Protein AF-Q52QT9-F1 (afdb_monomer)

Radius of gyration: 16.76 Å; Cα contacts (8 Å, |Δi|>4): 353; chains: 1; bounding box: 35×42×40 Å

Structure (mmCIF, N/CA/C/O backbone):
data_AF-Q52QT9-F1
#
_entry.id   AF-Q52QT9-F1
#
loop_
_atom_site.group_PDB
_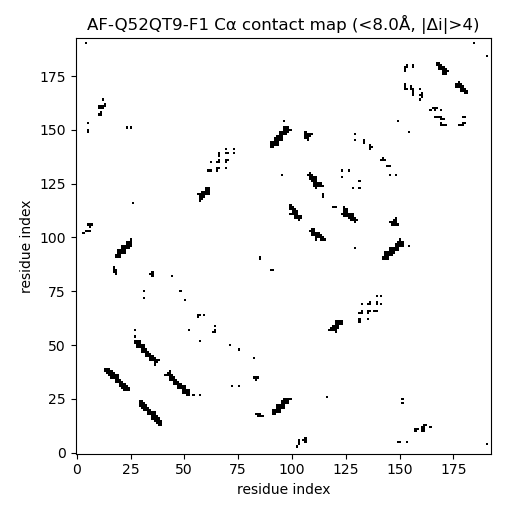atom_site.id
_atom_site.type_symbol
_atom_site.label_atom_id
_atom_site.label_alt_id
_atom_site.label_comp_id
_atom_site.label_asym_id
_atom_site.label_entity_id
_atom_site.label_seq_id
_atom_site.pdbx_PDB_ins_code
_atom_site.Cartn_x
_atom_site.Cartn_y
_atom_site.Cartn_z
_atom_site.occupancy
_atom_site.B_iso_or_equiv
_atom_site.auth_seq_id
_atom_site.auth_comp_id
_atom_site.auth_asym_id
_atom_site.auth_atom_id
_atom_site.pdbx_PDB_model_num
ATOM 1 N N . LEU A 1 1 ? -7.080 -23.509 4.509 1.00 76.00 1 LEU A N 1
ATOM 2 C CA . LEU A 1 1 ? -6.509 -22.182 4.172 1.00 76.00 1 LEU A CA 1
ATOM 3 C C . LEU A 1 1 ? -7.572 -21.364 3.442 1.00 76.00 1 LEU A C 1
ATOM 5 O O . LEU A 1 1 ? -8.345 -21.966 2.710 1.00 76.00 1 LEU A O 1
ATOM 9 N N . LYS A 1 2 ? -7.659 -20.039 3.648 1.00 79.31 2 LYS A N 1
ATOM 10 C CA . LYS A 1 2 ? -8.669 -19.196 2.964 1.00 79.31 2 LYS A CA 1
ATOM 11 C C . LYS A 1 2 ? -8.369 -18.987 1.468 1.00 79.31 2 LYS A C 1
ATOM 13 O O . LYS A 1 2 ? -9.306 -18.783 0.698 1.00 79.31 2 LYS A O 1
ATOM 18 N N . MET A 1 3 ? -7.090 -19.074 1.073 1.00 88.06 3 MET A N 1
ATOM 19 C CA . MET A 1 3 ? -6.595 -18.946 -0.311 1.00 88.06 3 MET A CA 1
ATOM 20 C C . MET A 1 3 ? -7.207 -17.738 -1.034 1.00 88.06 3 MET A C 1
ATOM 22 O O . MET A 1 3 ? -7.931 -17.904 -2.010 1.00 88.06 3 MET A O 1
ATOM 26 N N . LEU A 1 4 ? -7.063 -16.543 -0.458 1.00 86.31 4 LEU A N 1
ATOM 27 C CA . LEU A 1 4 ? -7.738 -15.337 -0.949 1.00 86.31 4 LEU A CA 1
ATOM 28 C C . LEU A 1 4 ? -7.207 -14.951 -2.338 1.00 86.31 4 LEU A C 1
ATOM 30 O O . LEU A 1 4 ? -6.005 -15.027 -2.568 1.00 86.31 4 LEU A O 1
ATOM 34 N N . VAL A 1 5 ? -8.108 -14.560 -3.242 1.00 89.06 5 VAL A N 1
ATOM 35 C CA . VAL A 1 5 ? -7.747 -14.041 -4.570 1.00 89.06 5 VAL A CA 1
ATOM 36 C C . VAL A 1 5 ? -7.297 -12.589 -4.403 1.00 89.06 5 VAL A C 1
ATOM 38 O O . VAL A 1 5 ? -7.989 -11.820 -3.739 1.00 89.06 5 VAL A O 1
ATOM 41 N N . SER A 1 6 ? -6.138 -12.238 -4.964 1.00 87.94 6 SER A N 1
ATOM 42 C CA . SER A 1 6 ? -5.517 -10.910 -4.825 1.00 87.94 6 SER A CA 1
ATOM 43 C C . SER A 1 6 ? -5.971 -9.893 -5.871 1.00 87.94 6 SER A C 1
ATOM 45 O O . SER A 1 6 ? -5.653 -8.721 -5.725 1.00 87.94 6 SER A O 1
ATOM 47 N N . TYR A 1 7 ? -6.653 -10.327 -6.938 1.00 90.44 7 TYR A N 1
ATOM 48 C CA . TYR A 1 7 ? -6.983 -9.502 -8.113 1.00 90.44 7 TYR A CA 1
ATOM 49 C C . TYR A 1 7 ? -5.757 -8.908 -8.834 1.00 90.44 7 TYR A C 1
ATOM 51 O O . TYR A 1 7 ? -5.906 -8.020 -9.667 1.00 90.44 7 TYR A O 1
ATOM 59 N N . VAL A 1 8 ? -4.552 -9.411 -8.540 1.00 89.81 8 VAL A N 1
ATOM 60 C CA . VAL A 1 8 ? -3.326 -9.109 -9.287 1.00 89.81 8 VAL A CA 1
ATOM 61 C C . VAL A 1 8 ? -3.150 -10.196 -10.341 1.00 89.81 8 VAL A C 1
ATOM 63 O O . VAL A 1 8 ? -2.677 -11.290 -10.034 1.00 89.81 8 VAL A O 1
ATOM 66 N N . ASP A 1 9 ? -3.567 -9.904 -11.567 1.00 89.06 9 ASP A N 1
ATOM 67 C CA . ASP A 1 9 ? -3.437 -10.782 -12.735 1.00 89.06 9 ASP A CA 1
ATOM 68 C C . ASP A 1 9 ? -2.346 -10.319 -13.715 1.00 89.06 9 ASP A C 1
ATOM 70 O O . ASP A 1 9 ? -1.863 -11.108 -14.526 1.00 89.06 9 ASP A O 1
ATOM 74 N N . ASN A 1 10 ? -1.913 -9.063 -13.593 1.00 89.00 10 ASN A N 1
ATOM 75 C CA . ASN A 1 10 ? -0.807 -8.472 -14.330 1.00 89.00 10 ASN A CA 1
ATOM 76 C C . ASN A 1 10 ? 0.313 -8.111 -13.353 1.00 89.00 10 ASN A C 1
ATOM 78 O O . ASN A 1 10 ? 0.146 -7.267 -12.472 1.00 89.00 10 ASN A O 1
ATOM 82 N N . LEU A 1 11 ? 1.448 -8.785 -13.503 1.00 89.56 11 LEU A N 1
ATOM 83 C CA . LEU A 1 11 ? 2.636 -8.579 -12.683 1.00 89.56 11 LEU A CA 1
ATOM 84 C C . LEU A 1 11 ? 3.647 -7.684 -13.411 1.00 89.56 11 LEU A C 1
ATOM 86 O O . LEU A 1 11 ? 3.585 -7.580 -14.639 1.00 89.56 11 LEU A O 1
ATOM 90 N N . PRO A 1 12 ? 4.566 -7.037 -12.672 1.00 90.50 12 PRO A N 1
ATOM 91 C CA . PRO A 1 12 ? 5.549 -6.148 -13.275 1.00 90.50 12 PRO A CA 1
ATOM 92 C C . PRO A 1 12 ? 6.442 -6.871 -14.289 1.00 90.50 12 PRO A C 1
ATOM 94 O O . PRO A 1 12 ? 6.746 -8.052 -14.146 1.00 90.50 12 PRO A O 1
ATOM 97 N N . THR A 1 13 ? 6.881 -6.130 -15.299 1.00 89.75 13 THR A N 1
ATOM 98 C CA . THR A 1 13 ? 7.679 -6.606 -16.439 1.00 89.75 13 THR A CA 1
ATOM 99 C C . THR A 1 13 ? 9.136 -6.143 -16.394 1.00 89.75 13 THR A C 1
ATOM 101 O O . THR A 1 13 ? 9.982 -6.670 -17.126 1.00 89.75 13 THR A O 1
ATOM 104 N N . GLY A 1 14 ? 9.432 -5.124 -15.582 1.00 88.06 14 GLY A N 1
ATOM 105 C CA . GLY A 1 14 ? 10.723 -4.442 -15.526 1.00 88.06 14 GLY A CA 1
ATOM 106 C C . GLY A 1 14 ? 10.858 -3.283 -16.522 1.00 88.06 14 GLY A C 1
ATOM 107 O O . GLY A 1 14 ? 11.841 -2.547 -16.464 1.00 88.06 14 GLY A O 1
ATOM 108 N N . ASP A 1 15 ? 9.902 -3.107 -17.440 1.00 91.00 15 ASP A N 1
ATOM 109 C CA . ASP A 1 15 ? 9.896 -2.026 -18.439 1.00 91.00 15 ASP A CA 1
ATOM 110 C C . ASP A 1 15 ? 9.142 -0.773 -17.954 1.00 91.00 15 ASP A C 1
ATOM 112 O O . ASP A 1 15 ? 8.946 0.177 -18.712 1.00 91.00 15 ASP A O 1
ATOM 116 N N . GLU A 1 16 ? 8.692 -0.751 -16.700 1.00 91.62 16 GLU A N 1
ATOM 117 C CA . GLU A 1 16 ? 7.906 0.346 -16.149 1.00 91.62 16 GLU A CA 1
ATOM 118 C C . GLU A 1 16 ? 8.723 1.641 -16.003 1.00 91.62 16 GLU A C 1
ATOM 120 O O . GLU A 1 16 ? 9.908 1.651 -15.660 1.00 91.62 16 GLU A O 1
ATOM 125 N N . HIS A 1 17 ? 8.046 2.770 -16.216 1.00 93.06 17 HIS A N 1
ATOM 126 C CA . HIS A 1 17 ? 8.605 4.111 -16.086 1.00 93.06 17 HIS A CA 1
ATOM 127 C C . HIS A 1 17 ? 7.682 5.002 -15.261 1.00 93.06 17 HIS A C 1
ATOM 129 O O . HIS A 1 17 ? 6.461 4.910 -15.380 1.00 93.06 17 HIS A O 1
ATOM 135 N N . GLY A 1 18 ? 8.271 5.931 -14.509 1.00 94.19 18 GLY A N 1
ATOM 136 C CA . GLY A 1 18 ? 7.533 6.987 -13.815 1.00 94.19 18 GLY A CA 1
ATOM 137 C C . GLY A 1 18 ? 7.701 6.963 -12.302 1.00 94.19 18 GLY A C 1
ATOM 138 O O . GLY A 1 18 ? 8.425 6.131 -11.755 1.00 94.19 18 GLY A O 1
ATOM 139 N N . LEU A 1 19 ? 7.056 7.929 -11.655 1.00 96.19 19 LEU A N 1
ATOM 140 C CA . LEU A 1 19 ? 7.051 8.095 -10.210 1.00 96.19 19 LEU A CA 1
ATOM 141 C C . LEU A 1 19 ? 5.852 7.362 -9.604 1.00 96.19 19 LEU A C 1
ATOM 143 O O . LEU A 1 19 ? 4.710 7.674 -9.935 1.00 96.19 19 LEU A O 1
ATOM 147 N N . PHE A 1 20 ? 6.120 6.436 -8.688 1.00 97.06 20 PHE A N 1
ATOM 148 C CA . PHE A 1 20 ? 5.097 5.692 -7.959 1.00 97.06 20 PHE A CA 1
ATOM 149 C C . PHE A 1 20 ? 5.340 5.771 -6.459 1.00 97.06 20 PHE A C 1
ATOM 151 O O . PHE A 1 20 ? 6.485 5.803 -6.003 1.00 97.06 20 PHE A O 1
ATOM 158 N N . TYR A 1 21 ? 4.252 5.759 -5.699 1.00 98.12 21 TYR A N 1
ATOM 159 C CA . TYR A 1 21 ? 4.268 5.731 -4.247 1.00 98.12 21 TYR A CA 1
ATOM 160 C C . TYR A 1 21 ? 3.821 4.369 -3.723 1.00 98.12 21 TYR A C 1
ATOM 162 O O . TYR A 1 21 ? 3.023 3.665 -4.345 1.00 98.12 21 TYR A O 1
ATOM 170 N N . ALA A 1 22 ? 4.303 4.015 -2.538 1.00 97.94 22 ALA A N 1
ATOM 171 C CA . ALA A 1 22 ? 3.796 2.891 -1.774 1.00 97.94 22 ALA A CA 1
ATOM 172 C C . ALA A 1 22 ? 3.612 3.272 -0.303 1.00 97.94 22 ALA A C 1
ATOM 174 O O . ALA A 1 22 ? 4.417 4.000 0.275 1.00 97.94 22 ALA A O 1
ATOM 175 N N . LEU A 1 23 ? 2.552 2.743 0.297 1.00 98.31 23 LEU A N 1
ATOM 176 C CA . LEU A 1 23 ? 2.265 2.825 1.723 1.00 98.31 23 LEU A CA 1
ATOM 177 C C . LEU A 1 23 ? 2.200 1.400 2.260 1.00 98.31 23 LEU A C 1
ATOM 179 O O . LEU A 1 23 ? 1.398 0.609 1.776 1.00 98.31 23 LEU A O 1
ATOM 183 N N . ASP A 1 24 ? 3.012 1.070 3.256 1.00 96.75 24 ASP A N 1
ATOM 184 C CA . ASP A 1 24 ? 2.991 -0.232 3.921 1.00 96.75 24 ASP A CA 1
ATOM 185 C C . ASP A 1 24 ? 2.599 -0.090 5.385 1.00 96.75 24 ASP A C 1
ATOM 187 O O . ASP A 1 24 ? 3.392 0.345 6.221 1.00 96.75 24 ASP A O 1
ATOM 191 N N . LEU A 1 25 ? 1.364 -0.486 5.685 1.00 95.88 25 LEU A N 1
ATOM 192 C CA . LEU A 1 25 ? 0.818 -0.531 7.030 1.00 95.88 25 LEU A CA 1
ATOM 193 C C . LEU A 1 25 ? 0.750 -1.987 7.504 1.00 95.88 25 LEU A C 1
ATOM 195 O O . LEU A 1 25 ? -0.130 -2.759 7.102 1.00 95.88 25 LEU A O 1
ATOM 199 N N . GLY A 1 26 ? 1.671 -2.361 8.398 1.00 87.06 26 GLY A N 1
ATOM 200 C CA . GLY A 1 26 ? 1.801 -3.755 8.824 1.00 87.06 26 GLY A CA 1
ATOM 201 C C . GLY A 1 26 ? 2.046 -4.029 10.300 1.00 87.06 26 GLY A C 1
ATOM 202 O O . GLY A 1 26 ? 1.993 -5.204 10.680 1.00 87.06 26 GLY A O 1
ATOM 203 N N . GLY A 1 27 ? 2.258 -3.009 11.134 1.00 89.12 27 GLY A N 1
ATOM 204 C CA . GLY A 1 27 ? 2.545 -3.172 12.559 1.00 89.12 27 GLY A CA 1
ATOM 205 C C . GLY A 1 27 ? 2.524 -1.847 13.316 1.00 89.12 27 GLY A C 1
ATOM 206 O O . GLY A 1 27 ? 1.731 -0.972 13.002 1.00 89.12 27 GLY A O 1
ATOM 207 N N . THR A 1 28 ? 3.388 -1.703 14.320 1.00 92.00 28 THR A N 1
ATOM 208 C CA . THR A 1 28 ? 3.520 -0.477 15.133 1.00 92.00 28 THR A CA 1
ATOM 209 C C . THR A 1 28 ? 4.153 0.693 14.383 1.00 92.00 28 THR A C 1
ATOM 211 O O . THR A 1 28 ? 4.093 1.817 14.863 1.00 92.00 28 THR A O 1
ATOM 214 N N . ASN A 1 29 ? 4.751 0.430 13.223 1.00 95.38 29 ASN A N 1
ATOM 215 C CA . ASN A 1 29 ? 5.219 1.436 12.282 1.00 95.38 29 ASN A CA 1
ATOM 216 C C . ASN A 1 29 ? 4.523 1.196 10.938 1.00 95.38 29 ASN A C 1
ATOM 218 O O . ASN A 1 29 ? 4.147 0.057 10.619 1.00 95.38 29 ASN A O 1
ATOM 222 N N . PHE A 1 30 ? 4.399 2.252 10.146 1.00 97.25 30 PHE A N 1
ATOM 223 C CA . PHE A 1 30 ? 4.145 2.137 8.714 1.00 97.25 30 PHE A CA 1
ATOM 224 C C . PHE A 1 30 ? 5.314 2.726 7.936 1.00 97.25 30 PHE A C 1
ATOM 226 O O . PHE A 1 30 ? 6.144 3.452 8.484 1.00 97.25 30 PHE A O 1
ATOM 233 N N . ARG A 1 31 ? 5.395 2.384 6.656 1.00 97.88 31 ARG A N 1
ATOM 234 C CA . ARG A 1 31 ? 6.400 2.930 5.749 1.00 97.88 31 ARG A CA 1
ATOM 235 C C . ARG A 1 31 ? 5.721 3.675 4.620 1.00 97.88 31 ARG A C 1
ATOM 237 O O . ARG A 1 31 ? 4.762 3.165 4.045 1.00 97.88 31 ARG A O 1
ATOM 244 N N . VAL A 1 32 ? 6.255 4.838 4.287 1.00 98.06 32 VAL A N 1
ATOM 245 C CA . VAL A 1 32 ? 5.939 5.560 3.053 1.00 98.06 32 VAL A CA 1
ATOM 246 C C . VAL A 1 32 ? 7.155 5.486 2.153 1.00 98.06 32 VAL A C 1
ATOM 248 O O . VAL A 1 32 ? 8.286 5.633 2.611 1.00 98.06 32 VAL A O 1
ATOM 251 N N . LEU A 1 33 ? 6.936 5.164 0.885 1.00 97.19 33 LEU A N 1
ATOM 252 C CA . LEU A 1 33 ? 7.998 4.951 -0.085 1.00 97.19 33 LEU A CA 1
ATOM 253 C C . LEU A 1 33 ? 7.636 5.645 -1.390 1.00 97.19 33 LEU A C 1
ATOM 255 O O . LEU A 1 33 ? 6.471 5.675 -1.782 1.00 97.19 33 LEU A O 1
ATOM 259 N N . ARG A 1 34 ? 8.652 6.136 -2.094 1.00 97.31 34 ARG A N 1
ATOM 260 C CA . ARG A 1 34 ? 8.548 6.557 -3.491 1.00 97.31 34 ARG A CA 1
ATOM 261 C C . ARG A 1 34 ? 9.626 5.885 -4.315 1.00 97.31 34 ARG A C 1
ATOM 263 O O . ARG A 1 34 ? 10.750 5.684 -3.846 1.00 97.31 34 ARG A O 1
ATOM 270 N N . VAL A 1 35 ? 9.283 5.562 -5.550 1.00 95.62 35 VAL A N 1
ATOM 271 C CA . VAL A 1 35 ? 10.195 4.967 -6.514 1.00 95.62 35 VAL A CA 1
ATOM 272 C C . VAL A 1 35 ? 10.075 5.680 -7.852 1.00 95.62 35 VAL A C 1
ATOM 274 O O . VAL A 1 35 ? 8.983 5.848 -8.390 1.00 95.62 35 VAL A O 1
ATOM 277 N N . GLN A 1 36 ? 11.217 6.092 -8.394 1.00 96.06 36 GLN A N 1
ATOM 278 C CA . GLN A 1 36 ? 11.342 6.532 -9.774 1.00 96.06 36 GLN A CA 1
ATOM 279 C C . GLN A 1 36 ? 11.793 5.334 -10.615 1.00 96.06 36 GLN A C 1
ATOM 281 O O . GLN A 1 36 ? 12.954 4.919 -10.553 1.00 96.06 36 GLN A O 1
ATOM 286 N N . LEU A 1 37 ? 10.871 4.774 -11.396 1.00 94.12 37 LEU A N 1
ATOM 287 C CA . LEU A 1 37 ? 11.140 3.682 -12.329 1.00 94.12 37 LEU A CA 1
ATOM 288 C C . LEU A 1 37 ? 11.685 4.233 -13.652 1.00 94.12 37 LEU A C 1
ATOM 290 O O . LEU A 1 37 ? 11.229 5.268 -14.156 1.00 94.12 37 LEU A O 1
ATOM 294 N N . GLY A 1 38 ? 12.681 3.539 -14.203 1.00 91.56 38 GLY A N 1
ATOM 295 C CA . GLY A 1 38 ? 13.436 3.960 -15.383 1.00 91.56 38 GLY A CA 1
ATOM 296 C C . GLY A 1 38 ? 13.507 2.918 -16.504 1.00 91.56 38 GLY A C 1
ATOM 297 O O . GLY A 1 38 ? 14.306 3.112 -17.423 1.00 91.56 38 GLY A O 1
ATOM 298 N N . GLY A 1 39 ? 12.693 1.859 -16.440 1.00 90.25 39 GLY A N 1
ATOM 299 C CA . GLY A 1 39 ? 12.746 0.696 -17.328 1.00 90.25 39 GLY A CA 1
ATOM 300 C C . GLY A 1 39 ? 14.011 -0.154 -17.147 1.00 90.25 39 GLY A C 1
ATOM 301 O O . GLY A 1 39 ? 14.868 0.147 -16.316 1.00 90.25 39 GLY A O 1
ATOM 302 N N . LYS A 1 40 ? 14.180 -1.193 -17.974 1.00 83.19 40 LYS A N 1
ATOM 303 C CA . LYS A 1 40 ? 15.296 -2.163 -17.873 1.00 83.19 40 LYS A CA 1
ATOM 304 C C . LYS A 1 40 ? 16.697 -1.559 -17.975 1.00 83.19 40 LYS A C 1
ATOM 306 O O . LYS A 1 40 ? 17.662 -2.125 -17.467 1.00 83.19 40 LYS A O 1
ATOM 311 N N . GLU A 1 41 ? 16.816 -0.420 -18.646 1.00 76.81 41 GLU A N 1
ATOM 312 C CA . GLU A 1 41 ? 18.092 0.240 -18.936 1.00 76.81 41 GLU A CA 1
ATOM 313 C C . GLU A 1 41 ? 18.609 1.075 -17.750 1.00 76.81 41 GLU A C 1
ATOM 315 O O . GLU A 1 41 ? 19.807 1.355 -17.661 1.00 76.81 41 GLU A O 1
ATOM 320 N N . LYS A 1 42 ? 17.727 1.497 -16.830 1.00 80.38 42 LYS A N 1
ATOM 321 C CA . LYS A 1 42 ? 18.076 2.388 -15.715 1.00 80.38 42 LYS A CA 1
ATOM 322 C C . LYS A 1 42 ? 17.665 1.783 -14.380 1.00 80.38 42 LYS A C 1
ATOM 324 O O . LYS A 1 42 ? 16.566 1.273 -14.212 1.00 80.38 42 LYS A O 1
ATOM 329 N N . ARG A 1 43 ? 18.545 1.897 -13.384 1.00 75.00 43 ARG A N 1
ATOM 330 C CA . ARG A 1 43 ? 18.217 1.483 -12.014 1.00 75.00 43 ARG A CA 1
ATOM 331 C C . ARG A 1 43 ? 17.117 2.374 -11.443 1.00 75.00 43 ARG A C 1
ATOM 333 O O . ARG A 1 43 ? 17.166 3.590 -11.616 1.00 75.00 43 ARG A O 1
ATOM 340 N N . ALA A 1 44 ? 16.174 1.760 -10.735 1.00 88.00 44 ALA A N 1
ATOM 341 C CA . ALA A 1 44 ? 15.166 2.485 -9.979 1.00 88.00 44 ALA A CA 1
ATOM 342 C C . ALA A 1 44 ? 15.820 3.274 -8.834 1.00 88.00 44 ALA A C 1
ATOM 344 O O . ALA A 1 44 ? 16.704 2.758 -8.142 1.00 88.00 44 ALA A O 1
ATOM 345 N N . VAL A 1 45 ? 15.375 4.512 -8.631 1.00 92.38 45 VAL A N 1
ATOM 346 C CA . VAL A 1 45 ? 15.748 5.321 -7.463 1.00 92.38 45 VAL A CA 1
ATOM 347 C C . VAL A 1 45 ? 14.621 5.204 -6.452 1.00 92.38 45 VAL A C 1
ATOM 349 O O . VAL A 1 45 ? 13.471 5.472 -6.786 1.00 92.38 45 VAL A O 1
ATOM 352 N N . GLN A 1 46 ? 14.940 4.788 -5.229 1.00 93.81 46 GLN A N 1
ATOM 353 C CA . GLN A 1 46 ? 13.956 4.589 -4.168 1.00 93.81 46 GLN A CA 1
ATOM 354 C C . GLN A 1 46 ? 14.321 5.392 -2.925 1.00 93.81 46 GLN A C 1
ATOM 356 O O . GLN A 1 46 ? 15.493 5.471 -2.548 1.00 93.81 46 GLN A O 1
ATOM 361 N N . GLN A 1 47 ? 13.307 5.941 -2.270 1.00 96.19 47 GLN A N 1
ATOM 362 C CA . GLN A 1 47 ? 13.415 6.568 -0.957 1.00 96.19 47 GLN A CA 1
ATOM 363 C C . GLN A 1 47 ? 12.232 6.133 -0.103 1.00 96.19 47 GLN A C 1
ATOM 365 O O . GLN A 1 47 ? 11.137 5.909 -0.621 1.00 96.19 47 GLN A O 1
ATOM 370 N N . TYR A 1 48 ? 12.466 5.990 1.197 1.00 96.88 48 TYR A N 1
ATOM 371 C CA . TYR A 1 48 ? 11.421 5.642 2.143 1.00 96.88 48 TYR A CA 1
ATOM 372 C C . TYR A 1 48 ? 11.659 6.281 3.500 1.00 96.88 48 TYR A C 1
ATOM 374 O O . TYR A 1 48 ? 12.801 6.531 3.888 1.00 96.88 48 TYR A O 1
ATOM 382 N N . GLU A 1 49 ? 10.567 6.451 4.231 1.00 97.44 49 GLU A N 1
ATOM 383 C CA . GLU A 1 49 ? 10.566 6.792 5.645 1.00 97.44 49 GLU A CA 1
ATOM 384 C C . GLU A 1 49 ? 9.750 5.757 6.418 1.00 97.44 49 GLU A C 1
ATOM 386 O O . GLU A 1 49 ? 8.747 5.227 5.933 1.00 97.44 49 GLU A O 1
ATOM 391 N N . GLU A 1 50 ? 10.221 5.430 7.618 1.00 97.94 50 GLU A N 1
ATOM 392 C CA . GLU A 1 50 ? 9.499 4.590 8.566 1.00 97.94 50 GLU A CA 1
ATOM 393 C C . GLU A 1 50 ? 8.951 5.481 9.675 1.00 97.94 50 GLU A C 1
ATOM 395 O O . GLU A 1 50 ? 9.706 6.163 10.369 1.00 97.94 50 GLU A O 1
ATOM 400 N N . VAL A 1 51 ? 7.631 5.461 9.834 1.00 98.12 51 VAL A N 1
ATOM 401 C CA . VAL A 1 51 ? 6.915 6.345 10.745 1.00 98.12 51 VAL A CA 1
ATOM 402 C C . VAL A 1 51 ? 6.312 5.513 11.876 1.00 98.12 51 VAL A C 1
ATOM 404 O O . VAL A 1 51 ? 5.489 4.623 11.620 1.00 98.12 51 VAL A O 1
ATOM 407 N N . PRO A 1 52 ? 6.700 5.767 13.139 1.00 97.88 52 PRO A N 1
ATOM 408 C CA . PRO A 1 52 ? 6.102 5.089 14.274 1.00 97.88 52 PRO A CA 1
ATOM 409 C C . PRO A 1 52 ? 4.674 5.572 14.498 1.00 97.88 52 PRO A C 1
ATOM 411 O O . PRO A 1 52 ? 4.412 6.772 14.532 1.00 97.88 52 PRO A O 1
ATOM 414 N N . ILE A 1 53 ? 3.750 4.635 14.705 1.00 98.00 53 ILE A N 1
ATOM 415 C CA . ILE A 1 53 ? 2.350 4.941 14.992 1.00 98.00 53 ILE A CA 1
ATOM 416 C C . ILE A 1 53 ? 2.216 5.224 16.491 1.00 98.00 53 ILE A C 1
ATOM 418 O O . ILE A 1 53 ? 2.495 4.340 17.309 1.00 98.00 53 ILE A O 1
ATOM 422 N N . PRO A 1 54 ? 1.761 6.426 16.890 1.00 97.94 54 PRO A N 1
ATOM 423 C CA . PRO A 1 54 ? 1.424 6.704 18.275 1.00 97.94 54 PRO A CA 1
ATOM 424 C C . PRO A 1 54 ? 0.465 5.638 18.840 1.00 97.94 54 PRO A C 1
ATOM 426 O O . PRO A 1 54 ? -0.586 5.394 18.245 1.00 97.94 54 PRO A O 1
ATOM 429 N N . PRO A 1 55 ? 0.751 5.027 20.008 1.00 96.38 55 PRO A N 1
ATOM 430 C CA . PRO A 1 55 ? -0.037 3.898 20.513 1.00 96.38 55 PRO A CA 1
ATOM 431 C C . PRO A 1 55 ? -1.536 4.179 20.672 1.00 96.38 55 PRO A C 1
ATOM 433 O O . PRO A 1 55 ? -2.352 3.277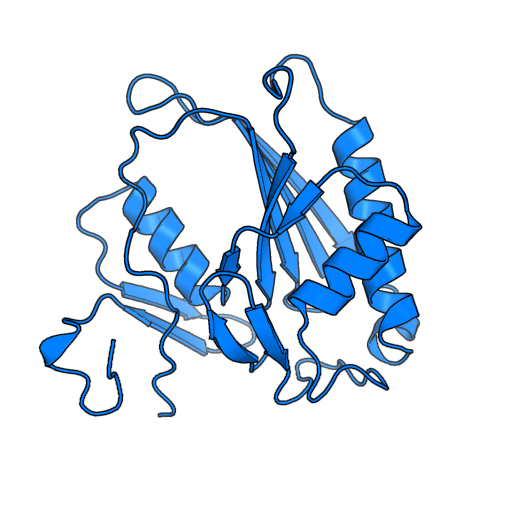 20.513 1.00 96.38 55 PRO A O 1
ATOM 436 N N . HIS A 1 56 ? -1.910 5.431 20.958 1.00 96.94 56 HIS A N 1
ATOM 437 C CA . HIS A 1 56 ? -3.312 5.829 21.080 1.00 96.94 56 HIS A CA 1
ATOM 438 C C . HIS A 1 56 ? -4.074 5.748 19.745 1.00 96.94 56 HIS A C 1
ATOM 440 O O . HIS A 1 56 ? -5.262 5.450 19.759 1.00 96.94 56 HIS A O 1
ATOM 446 N N . LEU A 1 57 ? -3.400 5.917 18.601 1.00 97.44 57 LEU A N 1
ATOM 447 C CA . LEU A 1 57 ? -4.008 5.779 17.272 1.00 97.44 57 LEU A CA 1
ATOM 448 C C . LEU A 1 57 ? -4.249 4.315 16.885 1.00 97.44 57 LEU A C 1
ATOM 450 O O . LEU A 1 57 ? -5.135 4.023 16.089 1.00 97.44 57 LEU A O 1
ATOM 454 N N . MET A 1 58 ? -3.524 3.369 17.490 1.00 95.94 58 MET A N 1
ATOM 455 C CA . MET A 1 58 ? -3.752 1.933 17.273 1.00 95.94 58 MET A CA 1
ATOM 456 C C . MET A 1 58 ? -5.033 1.422 17.954 1.00 95.94 58 MET A C 1
ATOM 458 O O . MET A 1 58 ? -5.489 0.316 17.660 1.00 95.94 58 MET A O 1
ATOM 462 N N . VAL A 1 59 ? -5.609 2.207 18.869 1.00 96.56 59 VAL A N 1
ATOM 463 C CA . VAL A 1 59 ? -6.822 1.877 19.639 1.00 96.56 59 VAL A CA 1
ATOM 464 C C . VAL A 1 59 ? -7.889 2.981 19.571 1.00 96.56 59 VAL A C 1
ATOM 466 O O . VAL A 1 59 ? -8.836 2.973 20.355 1.00 96.56 59 VAL A O 1
ATOM 469 N N . GLY A 1 60 ? -7.712 3.944 18.662 1.00 95.75 60 GLY A N 1
ATOM 470 C CA . GLY A 1 60 ? -8.602 5.085 18.461 1.00 95.75 60 GLY A CA 1
ATOM 471 C C . GLY A 1 60 ? -9.690 4.812 17.422 1.00 95.75 60 GLY A C 1
ATOM 472 O O . GLY A 1 60 ? -10.243 3.712 17.326 1.00 95.75 60 GLY A O 1
ATOM 473 N N . THR A 1 61 ? -10.009 5.832 16.635 1.00 97.38 61 THR A N 1
ATOM 474 C CA . THR A 1 61 ? -10.990 5.772 15.543 1.00 97.38 61 THR A CA 1
ATOM 475 C C . THR A 1 61 ? -10.329 5.599 14.176 1.00 97.38 61 THR A C 1
ATOM 477 O O . THR A 1 61 ? -9.149 5.901 13.997 1.00 97.38 61 THR A O 1
ATOM 480 N N . SER A 1 62 ? -11.103 5.109 13.199 1.00 95.62 62 SER A N 1
ATOM 481 C CA . SER A 1 62 ? -10.650 4.968 11.805 1.00 95.62 62 SER A CA 1
ATOM 482 C C . SER A 1 62 ? -10.106 6.292 11.265 1.00 95.62 62 SER A C 1
ATOM 484 O O . SER A 1 62 ? -8.978 6.358 10.782 1.00 95.62 62 SER A O 1
ATOM 486 N N . THR A 1 63 ? -10.873 7.369 11.452 1.00 97.44 63 THR A N 1
ATOM 487 C CA . THR A 1 63 ? -10.515 8.721 11.016 1.00 97.44 63 THR A CA 1
ATOM 488 C C . THR A 1 63 ? -9.185 9.182 11.601 1.00 97.44 63 THR A C 1
ATOM 490 O O . THR A 1 63 ? -8.334 9.625 10.845 1.00 97.44 63 THR A O 1
ATOM 493 N N . GLU A 1 64 ? -8.959 9.022 12.909 1.00 97.94 64 GLU A N 1
ATOM 494 C CA . GLU A 1 64 ? -7.706 9.452 13.547 1.00 97.94 64 GLU A CA 1
ATOM 495 C C . GLU A 1 64 ? -6.477 8.714 12.993 1.00 97.94 64 GLU A C 1
ATOM 497 O O . GLU A 1 64 ? -5.448 9.345 12.751 1.00 97.94 64 GLU A O 1
ATOM 502 N N . LEU A 1 65 ? -6.565 7.394 12.768 1.00 98.12 65 LEU A N 1
ATOM 503 C CA . LEU A 1 65 ? -5.451 6.641 12.184 1.00 98.12 65 LEU A CA 1
ATOM 504 C C . LEU A 1 65 ? -5.185 7.081 10.739 1.00 98.12 65 LEU A C 1
ATOM 506 O O . LEU A 1 65 ? -4.039 7.359 10.387 1.00 98.12 65 LEU A O 1
ATOM 510 N N . PHE A 1 66 ? -6.216 7.094 9.891 1.00 98.31 66 PHE A N 1
ATOM 511 C CA . PHE A 1 66 ? -6.030 7.377 8.469 1.00 98.31 66 PHE A CA 1
ATOM 512 C C . PHE A 1 66 ? -5.676 8.846 8.212 1.00 98.31 66 PHE A C 1
ATOM 514 O O . PHE A 1 66 ? -4.882 9.104 7.312 1.00 98.31 66 PHE A O 1
ATOM 521 N N . ASP A 1 67 ? -6.166 9.790 9.022 1.00 98.56 67 ASP A N 1
ATOM 522 C CA . ASP A 1 67 ? -5.756 11.199 8.948 1.00 98.56 67 ASP A CA 1
ATOM 523 C C . ASP A 1 67 ? -4.280 11.372 9.308 1.00 98.56 67 ASP A C 1
ATOM 525 O O . ASP A 1 67 ? -3.572 12.110 8.626 1.00 98.56 67 ASP A O 1
ATOM 529 N N . PHE A 1 68 ? -3.79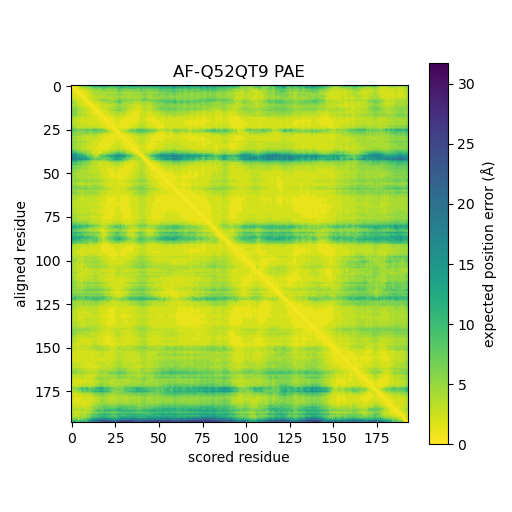3 10.658 10.329 1.00 98.56 68 PHE A N 1
ATOM 530 C CA . PHE A 1 68 ? -2.370 10.649 10.665 1.00 98.56 68 PHE A CA 1
ATOM 531 C C . PHE A 1 68 ? -1.521 10.094 9.515 1.00 98.56 68 PHE A C 1
ATOM 533 O O . PHE A 1 68 ? -0.538 10.715 9.125 1.00 98.56 68 PHE A O 1
ATOM 540 N N . ILE A 1 69 ? -1.925 8.967 8.923 1.00 98.50 69 ILE A N 1
ATOM 541 C CA . ILE A 1 69 ? -1.220 8.379 7.776 1.00 98.50 69 ILE A CA 1
ATOM 542 C C . ILE A 1 69 ? -1.211 9.339 6.579 1.00 98.50 69 ILE A C 1
ATOM 544 O O . ILE A 1 69 ? -0.171 9.514 5.949 1.00 98.50 69 ILE A O 1
ATOM 548 N N . ALA A 1 70 ? -2.349 9.965 6.266 1.00 98.62 70 ALA A N 1
ATOM 549 C CA . ALA A 1 70 ? -2.462 10.898 5.149 1.00 98.62 70 ALA A CA 1
ATOM 550 C C . ALA A 1 70 ? -1.593 12.150 5.349 1.00 98.62 70 ALA A C 1
ATOM 552 O O . ALA A 1 70 ? -0.954 12.590 4.398 1.00 98.62 70 ALA A O 1
ATOM 553 N N . ALA A 1 71 ? -1.518 12.683 6.572 1.00 98.56 71 ALA A N 1
ATOM 554 C CA . ALA A 1 71 ? -0.660 13.824 6.892 1.00 98.56 71 ALA A CA 1
ATOM 555 C C . ALA A 1 71 ? 0.834 13.483 6.748 1.00 98.56 71 ALA A C 1
ATOM 557 O O . ALA A 1 71 ? 1.609 14.261 6.201 1.00 98.56 71 ALA A O 1
ATOM 558 N N . GLU A 1 72 ? 1.258 12.301 7.194 1.00 98.50 72 GLU A N 1
ATOM 559 C CA . GLU A 1 72 ? 2.649 11.858 7.027 1.00 98.50 72 GLU A CA 1
ATOM 560 C C . GLU A 1 72 ? 2.983 11.564 5.554 1.00 98.50 72 GLU A C 1
ATOM 562 O O . GLU A 1 72 ? 4.093 11.832 5.097 1.00 98.50 72 GLU A O 1
ATOM 567 N N . LEU A 1 73 ? 2.011 11.082 4.774 1.00 98.25 73 LEU A N 1
ATOM 568 C CA . LEU A 1 73 ? 2.158 10.902 3.331 1.00 98.25 73 LEU A CA 1
ATOM 569 C C . LEU A 1 73 ? 2.284 12.240 2.589 1.00 98.25 73 LEU A C 1
ATOM 571 O O . LEU A 1 73 ? 3.133 12.358 1.709 1.00 98.25 73 LEU A O 1
ATOM 575 N N . GLU A 1 74 ? 1.485 13.246 2.955 1.00 97.94 74 GLU A N 1
ATOM 576 C CA . GLU A 1 74 ? 1.602 14.614 2.433 1.00 97.94 74 GLU A CA 1
ATOM 577 C C . GLU A 1 74 ? 2.999 15.179 2.712 1.00 97.94 74 GLU A C 1
ATOM 579 O O . GLU A 1 74 ? 3.700 15.570 1.778 1.00 97.94 74 GLU A O 1
ATOM 584 N N . ARG A 1 75 ? 3.457 15.123 3.969 1.00 97.75 75 ARG A N 1
ATOM 585 C CA . ARG A 1 75 ? 4.812 15.556 4.346 1.00 97.75 75 ARG A CA 1
ATOM 586 C C . ARG A 1 75 ? 5.889 14.855 3.536 1.00 97.75 75 ARG A C 1
ATOM 588 O O . ARG A 1 75 ? 6.843 15.488 3.097 1.00 97.75 75 ARG A O 1
ATOM 595 N N . PHE A 1 76 ? 5.743 13.552 3.315 1.00 97.75 76 PHE A N 1
ATOM 596 C CA . PHE A 1 76 ? 6.695 12.797 2.514 1.00 97.75 76 PHE A CA 1
ATOM 597 C C . PHE A 1 76 ? 6.686 13.230 1.040 1.00 97.75 76 PHE A C 1
ATOM 599 O O . PHE A 1 76 ? 7.748 13.287 0.422 1.00 97.75 76 PHE A O 1
ATOM 606 N N . VAL A 1 77 ? 5.528 13.595 0.481 1.00 96.19 77 VAL A N 1
ATOM 607 C CA . VAL A 1 77 ? 5.416 14.161 -0.874 1.00 96.19 77 VAL A CA 1
ATOM 608 C C . VAL A 1 77 ? 6.092 15.532 -0.976 1.00 96.19 77 VAL A C 1
ATOM 610 O O . VAL A 1 77 ? 6.763 15.802 -1.969 1.00 96.19 77 VAL A O 1
ATOM 613 N N . GLU A 1 78 ? 6.004 16.379 0.050 1.00 95.25 78 GLU A N 1
ATOM 614 C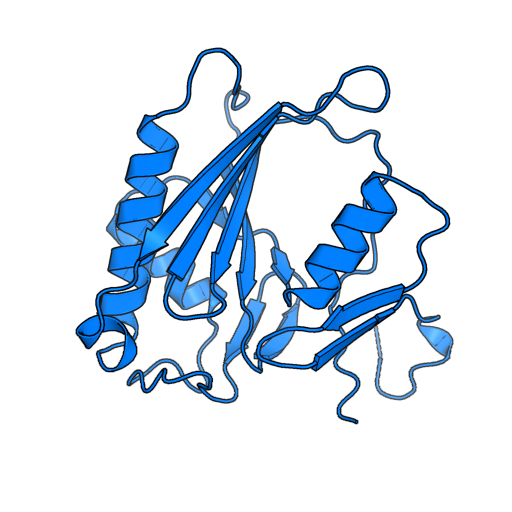 CA . GLU A 1 78 ? 6.680 17.689 0.067 1.00 95.25 78 GLU A CA 1
ATOM 615 C C . GLU A 1 78 ? 8.215 17.587 0.019 1.00 95.25 78 GLU A C 1
ATOM 617 O O . GLU A 1 78 ? 8.890 18.557 -0.327 1.00 95.25 78 GLU A O 1
ATOM 622 N N . THR A 1 79 ? 8.784 16.419 0.337 1.00 95.75 79 THR A N 1
ATOM 623 C CA . THR A 1 79 ? 10.235 16.180 0.267 1.00 95.75 79 THR A CA 1
ATOM 624 C C . THR A 1 79 ? 10.718 15.671 -1.094 1.00 95.75 79 THR A C 1
ATOM 626 O O . THR A 1 79 ? 11.873 15.248 -1.199 1.00 95.75 79 THR A O 1
ATOM 629 N N . GLU A 1 80 ? 9.868 15.647 -2.127 1.00 93.25 80 GLU A N 1
ATOM 630 C CA . GLU A 1 80 ? 10.275 15.304 -3.495 1.00 93.25 80 GLU A CA 1
ATOM 631 C C . GLU A 1 80 ? 11.467 16.165 -3.948 1.00 93.25 80 GLU A C 1
ATOM 633 O O . GLU A 1 80 ? 11.398 17.392 -3.994 1.00 93.25 80 GLU A O 1
ATOM 638 N N . GLY A 1 81 ? 12.584 15.505 -4.264 1.00 89.00 81 GLY A N 1
ATOM 639 C CA . GLY A 1 81 ? 13.774 16.139 -4.834 1.00 89.00 81 GLY A CA 1
ATOM 640 C C . GLY A 1 81 ? 13.874 15.944 -6.347 1.00 89.00 81 GLY A C 1
ATOM 641 O O . GLY A 1 81 ? 13.058 15.244 -6.943 1.00 89.00 81 GLY A O 1
ATOM 642 N N . ASP A 1 82 ? 14.941 16.480 -6.943 1.00 90.38 82 ASP A N 1
ATOM 643 C CA . ASP A 1 82 ? 15.179 16.492 -8.397 1.00 90.38 82 ASP A CA 1
ATOM 644 C C . ASP A 1 82 ? 15.214 15.104 -9.063 1.00 90.38 82 ASP A C 1
ATOM 646 O O . ASP A 1 82 ? 15.123 15.013 -10.279 1.00 90.38 82 ASP A O 1
ATOM 650 N N . ASP A 1 83 ? 15.355 14.012 -8.309 1.00 90.62 83 ASP A N 1
ATOM 651 C CA . ASP A 1 83 ? 15.346 12.649 -8.857 1.00 90.62 83 ASP A CA 1
ATOM 652 C C . ASP A 1 83 ? 13.925 12.116 -9.132 1.00 90.62 83 ASP A C 1
ATOM 654 O O . ASP A 1 83 ? 13.764 11.127 -9.855 1.00 90.62 83 ASP A O 1
ATOM 658 N N . PHE A 1 84 ? 12.886 12.756 -8.584 1.00 92.44 84 PHE A N 1
ATOM 659 C CA . PHE A 1 84 ? 11.500 12.287 -8.632 1.00 92.44 84 PHE A CA 1
ATOM 660 C C . PHE A 1 84 ? 10.645 13.231 -9.468 1.00 92.44 84 PHE A C 1
ATOM 662 O O . PHE A 1 84 ? 10.461 14.397 -9.137 1.00 92.44 84 PHE A O 1
ATOM 669 N N . HIS A 1 85 ? 10.102 12.710 -10.564 1.00 88.00 85 HIS A N 1
ATOM 670 C CA . HIS A 1 85 ? 9.406 13.514 -11.558 1.00 88.00 85 HIS A CA 1
ATOM 671 C C . HIS A 1 85 ? 7.986 13.002 -11.748 1.00 88.00 85 HIS A C 1
ATOM 673 O O . HIS A 1 85 ? 7.768 11.940 -12.341 1.00 88.00 85 HIS A O 1
ATOM 679 N N . LEU A 1 86 ? 7.017 13.792 -11.293 1.00 90.06 86 LEU A N 1
ATOM 680 C CA . LEU A 1 86 ? 5.619 13.601 -11.647 1.00 90.06 86 LEU A CA 1
ATOM 681 C C . LEU A 1 86 ? 5.354 14.250 -13.017 1.00 90.06 86 LEU A C 1
ATOM 683 O O . LEU A 1 86 ? 5.533 15.462 -13.152 1.00 90.06 86 LEU A O 1
ATOM 687 N N . PRO A 1 87 ? 4.942 13.490 -14.049 1.00 85.81 87 PRO A N 1
ATOM 688 C CA . PRO A 1 87 ? 4.591 14.077 -15.337 1.00 85.81 87 PRO A CA 1
ATOM 689 C C . PRO A 1 87 ? 3.421 15.060 -15.209 1.00 85.81 87 PRO A C 1
ATOM 691 O O . PRO A 1 87 ? 2.468 14.798 -14.474 1.00 85.81 87 PRO A O 1
ATOM 694 N N . GLU A 1 88 ? 3.457 16.160 -15.966 1.00 85.62 88 GLU A N 1
ATOM 695 C CA . GLU A 1 88 ? 2.358 17.132 -15.984 1.00 85.62 88 GLU A CA 1
ATOM 696 C C . GLU A 1 88 ? 1.015 16.463 -16.313 1.00 85.62 88 GLU A C 1
ATOM 698 O O . GLU A 1 88 ? 0.912 15.618 -17.207 1.00 85.62 88 GLU A O 1
ATOM 703 N N . GLY A 1 89 ? -0.031 16.853 -15.580 1.00 85.50 89 GLY A N 1
ATOM 704 C CA . GLY A 1 89 ? -1.381 16.319 -15.760 1.00 85.50 89 GLY A CA 1
ATOM 705 C C . GLY A 1 89 ? -1.577 14.885 -15.260 1.00 85.50 89 GLY A C 1
ATOM 706 O O . GLY A 1 89 ? -2.616 14.292 -15.553 1.00 85.50 89 GLY A O 1
ATOM 707 N N . ARG A 1 90 ? -0.613 14.313 -14.524 1.00 89.69 90 ARG A N 1
ATOM 708 C CA . ARG A 1 90 ? -0.784 13.034 -13.827 1.00 89.69 90 ARG A CA 1
ATOM 709 C C . ARG A 1 90 ? -0.935 13.220 -12.326 1.00 89.69 90 ARG A C 1
ATOM 711 O O . ARG A 1 90 ? -0.275 14.056 -11.723 1.00 89.69 90 ARG A O 1
ATOM 718 N N . HIS A 1 91 ? -1.774 12.372 -11.744 1.00 92.19 91 HIS A N 1
ATOM 719 C CA . HIS A 1 91 ? -1.894 12.211 -10.300 1.00 92.19 91 HIS A CA 1
ATOM 720 C C . HIS A 1 91 ? -0.790 11.286 -9.788 1.00 92.19 91 HIS A C 1
ATOM 722 O O . HIS A 1 91 ? -0.337 10.399 -10.516 1.00 92.19 91 HIS A O 1
ATOM 728 N N . ARG A 1 92 ? -0.392 11.448 -8.523 1.00 97.00 92 ARG A N 1
ATOM 729 C CA . ARG A 1 92 ? 0.472 10.465 -7.856 1.00 97.00 92 ARG A CA 1
ATOM 730 C C . ARG A 1 92 ? -0.304 9.166 -7.666 1.00 97.00 92 ARG A C 1
ATOM 732 O O . ARG A 1 92 ? -1.435 9.184 -7.186 1.00 97.00 92 ARG A O 1
ATOM 739 N N . GLU A 1 93 ? 0.298 8.044 -8.033 1.00 97.50 93 GLU A N 1
ATOM 740 C CA . GLU A 1 93 ? -0.315 6.719 -7.906 1.00 97.50 93 GLU A CA 1
ATOM 741 C C . GLU A 1 93 ? 0.284 5.983 -6.702 1.00 97.50 93 GLU A C 1
ATOM 743 O O . GLU A 1 93 ? 1.507 5.905 -6.567 1.00 97.50 93 GLU A O 1
ATOM 748 N N . LEU A 1 94 ? -0.579 5.454 -5.830 1.00 98.19 94 LEU A N 1
ATOM 749 C CA . LEU A 1 94 ? -0.212 4.804 -4.573 1.00 98.19 94 LEU A CA 1
ATOM 750 C C . LEU A 1 94 ? -0.593 3.321 -4.572 1.00 98.19 94 LEU A C 1
ATOM 752 O O . LEU A 1 94 ? -1.770 2.966 -4.680 1.00 98.19 94 LEU A O 1
ATOM 756 N N . GLY A 1 95 ? 0.399 2.461 -4.346 1.00 98.12 95 GLY A N 1
ATOM 757 C CA . GLY A 1 95 ? 0.184 1.083 -3.915 1.00 98.12 95 GLY A CA 1
ATOM 758 C C . GLY A 1 95 ? 0.018 1.010 -2.397 1.00 98.12 95 GLY A C 1
ATOM 759 O O . GLY A 1 95 ? 0.950 1.301 -1.650 1.00 98.12 95 GLY A O 1
ATOM 760 N N . PHE A 1 96 ? -1.152 0.594 -1.923 1.00 98.19 96 PHE A N 1
ATOM 761 C CA . PHE A 1 96 ? -1.438 0.430 -0.504 1.00 98.19 96 PHE A CA 1
ATOM 762 C C . PHE A 1 96 ? -1.241 -1.028 -0.075 1.00 98.19 96 PHE A C 1
ATOM 764 O O . PHE A 1 96 ? -2.085 -1.895 -0.301 1.00 98.19 96 PHE A O 1
ATOM 771 N N . THR A 1 97 ? -0.109 -1.303 0.565 1.00 96.88 97 THR A N 1
ATOM 772 C CA . THR A 1 97 ? 0.150 -2.566 1.254 1.00 96.88 97 THR A CA 1
ATOM 773 C C . THR A 1 97 ? -0.499 -2.534 2.633 1.00 96.88 97 THR A C 1
ATOM 775 O O . THR A 1 97 ? -0.067 -1.813 3.531 1.00 96.88 97 THR A O 1
ATOM 778 N N . PHE A 1 98 ? -1.550 -3.329 2.814 1.00 95.44 98 PHE A N 1
ATOM 779 C CA . PHE A 1 98 ? -2.327 -3.367 4.046 1.00 95.44 98 PHE A CA 1
ATOM 780 C C . PHE A 1 98 ? -2.315 -4.776 4.638 1.00 95.44 98 PHE A C 1
ATOM 782 O O . PHE A 1 98 ? -3.018 -5.692 4.201 1.00 95.44 98 PHE A O 1
ATOM 789 N N . SER A 1 99 ? -1.483 -4.973 5.659 1.00 91.44 99 SER A N 1
ATOM 790 C CA . SER A 1 99 ? -1.131 -6.308 6.155 1.00 91.44 99 SER A CA 1
ATOM 791 C C . SER A 1 99 ? -2.071 -6.801 7.256 1.00 91.44 99 SER A C 1
ATOM 793 O O . SER A 1 99 ? -1.632 -7.292 8.306 1.00 91.44 99 SER A O 1
ATOM 795 N N . PHE A 1 100 ? -3.373 -6.686 6.994 1.00 89.75 100 PHE A N 1
ATOM 796 C CA . PHE A 1 100 ? -4.463 -7.199 7.821 1.00 89.75 100 PHE A CA 1
ATOM 797 C C . PHE A 1 100 ? -5.413 -8.053 6.974 1.00 89.75 100 PHE A C 1
ATOM 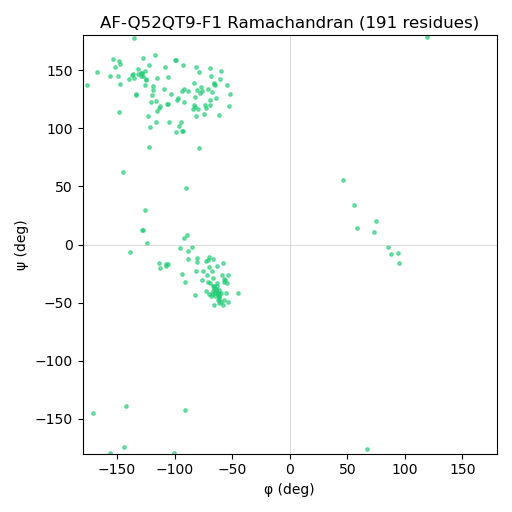799 O O . PHE A 1 100 ? -5.426 -7.948 5.749 1.00 89.75 100 PHE A O 1
ATOM 806 N N . PRO A 1 101 ? -6.224 -8.925 7.595 1.00 88.12 101 PRO A N 1
ATOM 807 C CA . PRO A 1 101 ? -7.210 -9.709 6.863 1.00 88.12 101 PRO A CA 1
ATOM 808 C C . PRO A 1 101 ? -8.242 -8.817 6.152 1.00 88.12 101 PRO A C 1
ATOM 810 O O . PRO A 1 101 ? -9.100 -8.227 6.807 1.00 88.12 101 PRO A O 1
ATOM 813 N N . VAL A 1 102 ? -8.201 -8.783 4.821 1.00 91.50 102 VAL A N 1
ATOM 814 C CA . VAL A 1 102 ? -9.143 -8.052 3.961 1.00 91.50 102 VAL A CA 1
ATOM 815 C C . VAL A 1 102 ? -9.944 -9.027 3.101 1.00 91.50 102 VAL A C 1
ATOM 817 O O . VAL A 1 102 ? -9.433 -10.057 2.658 1.00 91.50 102 VAL A O 1
ATOM 820 N N . HIS A 1 103 ? -11.218 -8.714 2.877 1.00 90.50 103 HIS A N 1
ATOM 821 C CA . HIS A 1 103 ? -11.999 -9.297 1.795 1.00 90.50 103 HIS A CA 1
ATOM 822 C C . HIS A 1 103 ? -11.893 -8.371 0.584 1.00 90.50 103 HIS A C 1
ATOM 824 O O . HIS A 1 103 ? -12.556 -7.339 0.518 1.00 90.50 103 HIS A O 1
ATOM 830 N N . GLN A 1 104 ? -10.983 -8.711 -0.325 1.00 91.50 104 GLN A N 1
ATOM 831 C CA . GLN A 1 104 ? -10.682 -7.886 -1.485 1.00 91.50 104 GLN A CA 1
ATOM 832 C C . GLN A 1 104 ? -11.792 -8.029 -2.534 1.00 91.50 104 GLN A C 1
ATOM 834 O O . GLN A 1 104 ? -12.233 -9.145 -2.825 1.00 91.50 104 GLN A O 1
ATOM 839 N N . THR A 1 105 ? -12.269 -6.900 -3.055 1.00 90.31 105 THR A N 1
ATOM 840 C CA . THR A 1 105 ? -13.392 -6.830 -4.008 1.00 90.31 105 THR A CA 1
ATOM 841 C C . THR A 1 105 ? -12.951 -6.373 -5.398 1.00 90.31 105 THR A C 1
ATOM 843 O O . THR A 1 105 ? -13.647 -6.640 -6.372 1.00 90.31 105 THR A O 1
ATOM 846 N N . SER A 1 106 ? -11.789 -5.725 -5.498 1.00 93.00 106 SER A N 1
ATOM 847 C CA . SER A 1 106 ? -11.084 -5.426 -6.746 1.00 93.00 106 SER A CA 1
ATOM 848 C C . SER A 1 106 ? -9.588 -5.242 -6.467 1.00 93.00 106 SER A C 1
ATOM 850 O O . SER A 1 106 ? -9.153 -5.311 -5.315 1.00 93.00 106 SER A O 1
ATOM 852 N N . ILE A 1 107 ? -8.784 -4.951 -7.495 1.00 93.56 107 ILE A N 1
ATOM 853 C CA . ILE A 1 107 ? -7.369 -4.604 -7.301 1.00 93.56 107 ILE A CA 1
ATOM 854 C C . ILE A 1 107 ? -7.183 -3.400 -6.370 1.00 93.56 107 ILE A C 1
ATOM 856 O O . ILE A 1 107 ? -6.193 -3.349 -5.656 1.00 93.56 107 ILE A O 1
ATOM 860 N N . SER A 1 108 ? -8.134 -2.466 -6.313 1.00 95.75 108 SER A N 1
ATOM 861 C CA . SER A 1 108 ? -8.023 -1.208 -5.567 1.00 95.75 108 SER A CA 1
ATOM 862 C C . SER A 1 108 ? -9.177 -0.995 -4.582 1.00 95.75 108 SER A C 1
ATOM 864 O O . SER A 1 108 ? -9.573 0.142 -4.348 1.00 95.75 108 SER A O 1
ATOM 866 N N . SER A 1 109 ? -9.759 -2.066 -4.035 1.00 96.19 109 SER A N 1
ATOM 867 C CA . SER A 1 109 ? -10.810 -1.976 -3.009 1.00 96.19 109 SER A CA 1
ATOM 868 C C . SER A 1 109 ? -10.879 -3.241 -2.162 1.00 96.19 109 SER A C 1
ATOM 870 O O . SER A 1 109 ? -10.705 -4.359 -2.663 1.00 96.19 109 SER A O 1
ATOM 872 N N . GLY A 1 110 ? -11.185 -3.097 -0.876 1.00 95.06 110 GLY A N 1
ATOM 873 C CA . GLY A 1 110 ? -11.348 -4.259 -0.015 1.00 95.06 110 GLY A CA 1
ATOM 874 C C . GLY A 1 110 ? -11.779 -3.924 1.401 1.00 95.06 110 GLY A C 1
ATOM 875 O O . GLY A 1 110 ? -11.247 -3.021 2.040 1.00 95.06 110 GLY A O 1
ATOM 876 N N . THR A 1 111 ? -12.713 -4.714 1.923 1.00 95.94 111 THR A N 1
ATOM 877 C CA . THR A 1 111 ? -13.276 -4.482 3.253 1.00 95.94 111 THR A CA 1
ATOM 878 C C . THR A 1 111 ? -12.457 -5.170 4.337 1.00 95.94 111 THR A C 1
ATOM 880 O O . THR A 1 111 ? -12.164 -6.371 4.231 1.00 95.94 111 THR A O 1
ATOM 883 N N . LEU A 1 112 ? -12.128 -4.457 5.413 1.00 94.38 112 LEU A N 1
ATOM 884 C CA . LEU A 1 112 ? -11.422 -5.037 6.555 1.00 94.38 112 LEU A CA 1
ATOM 885 C C . LEU A 1 112 ? -12.279 -6.111 7.242 1.00 94.38 112 LEU A C 1
ATOM 887 O O . LEU A 1 112 ? -13.387 -5.845 7.696 1.00 94.38 112 LEU A O 1
ATOM 891 N N . VAL A 1 113 ? -11.740 -7.321 7.408 1.00 91.25 113 VAL A N 1
ATOM 892 C CA . VAL A 1 113 ? -12.436 -8.416 8.108 1.00 91.25 113 VAL A CA 1
ATOM 893 C C . VAL A 1 113 ? -12.278 -8.301 9.622 1.00 91.25 113 VAL A C 1
ATOM 895 O O . VAL A 1 113 ? -13.220 -8.559 10.365 1.00 91.25 113 VAL A O 1
ATOM 898 N N . LYS A 1 114 ? -11.065 -7.994 10.093 1.00 91.00 114 LYS A N 1
ATOM 899 C CA . LYS A 1 114 ? -10.766 -7.757 11.511 1.00 91.00 114 LYS A CA 1
ATOM 900 C C . LYS A 1 114 ? -9.386 -7.142 11.689 1.00 91.00 114 LYS A C 1
ATOM 902 O O . LYS A 1 114 ? -8.449 -7.511 10.980 1.00 91.00 114 LYS A O 1
ATOM 907 N N . TRP A 1 115 ? -9.236 -6.318 12.717 1.00 93.19 115 TRP A N 1
ATOM 908 C CA . TRP A 1 115 ? -7.923 -5.894 13.184 1.00 93.19 115 TRP A CA 1
ATOM 909 C C . TRP A 1 115 ? -7.142 -7.043 13.837 1.00 93.19 115 TRP A C 1
ATOM 911 O O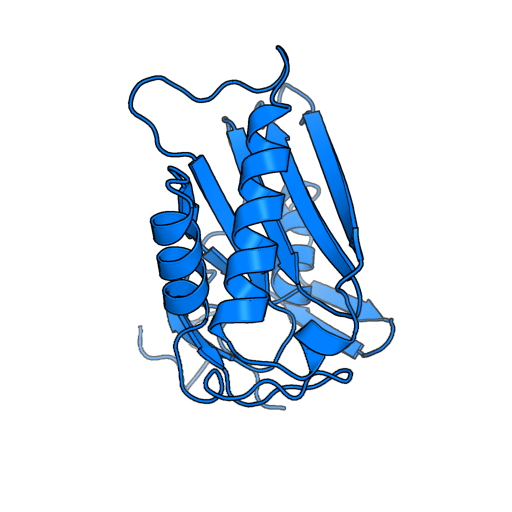 . TRP A 1 115 ? -7.706 -8.009 14.359 1.00 93.19 115 TRP A O 1
ATOM 921 N N . THR A 1 116 ? -5.814 -6.958 13.763 1.00 89.00 116 THR A N 1
ATOM 922 C CA . THR A 1 116 ? -4.861 -7.897 14.378 1.00 89.00 116 THR A CA 1
ATOM 923 C C . THR A 1 116 ? -3.638 -7.113 14.871 1.00 89.00 116 THR A C 1
ATOM 925 O O . THR A 1 116 ? -3.640 -5.889 14.797 1.00 89.00 116 THR A O 1
ATOM 928 N N . LYS A 1 117 ? -2.586 -7.781 15.368 1.00 87.75 117 LYS A N 1
ATOM 929 C CA . LYS A 1 117 ? -1.281 -7.144 15.662 1.00 87.75 117 LYS A CA 1
ATOM 930 C C . LYS A 1 117 ? -1.356 -5.943 16.629 1.00 87.75 117 LYS A C 1
ATOM 932 O O . LYS A 1 117 ? -0.605 -4.988 16.494 1.00 87.75 117 LYS A O 1
ATOM 937 N N . GLY A 1 118 ? -2.272 -5.996 17.599 1.00 89.25 118 GLY A N 1
ATOM 938 C CA . GLY A 1 118 ? -2.449 -4.945 18.609 1.00 89.25 118 GLY A CA 1
ATOM 939 C C . GLY A 1 118 ? -3.351 -3.782 18.189 1.00 89.25 118 GLY A C 1
ATOM 940 O O . GLY A 1 118 ? -3.622 -2.923 19.019 1.00 89.25 118 GLY A O 1
ATOM 941 N N . PHE A 1 119 ? -3.860 -3.774 16.953 1.00 94.38 119 PHE A N 1
ATOM 942 C CA . PHE A 1 119 ? -4.850 -2.793 16.517 1.00 94.38 119 PHE A CA 1
ATOM 943 C C . PHE A 1 119 ? -6.239 -3.139 17.061 1.00 94.38 119 PHE A C 1
ATOM 945 O O . PHE A 1 119 ? -6.678 -4.292 17.004 1.00 94.38 119 PHE A O 1
ATOM 952 N N . CYS A 1 120 ? -6.937 -2.125 17.560 1.00 93.56 120 CYS A N 1
ATOM 953 C CA . CYS A 1 120 ? -8.306 -2.203 18.057 1.00 93.56 120 CYS A CA 1
ATOM 954 C C . CYS A 1 120 ? -9.044 -0.897 17.729 1.00 93.56 120 CYS A C 1
ATOM 956 O O . CYS A 1 120 ? -9.440 -0.150 18.620 1.00 93.56 120 CYS A O 1
ATOM 958 N N . ILE A 1 121 ? -9.186 -0.611 16.437 1.00 94.56 121 ILE A N 1
ATOM 959 C CA . ILE A 1 121 ? -9.736 0.657 15.954 1.00 94.56 121 ILE A CA 1
ATOM 960 C C . ILE A 1 121 ? -11.244 0.552 15.759 1.00 94.56 121 ILE A C 1
ATOM 962 O O . ILE A 1 121 ? -11.745 -0.410 15.165 1.00 94.56 121 ILE A O 1
ATOM 966 N N . ASN A 1 122 ? -11.963 1.562 16.240 1.00 89.56 122 ASN A N 1
ATOM 967 C CA . ASN A 1 122 ? -13.407 1.656 16.095 1.00 89.56 122 ASN A CA 1
ATOM 968 C C . ASN A 1 122 ? -13.799 2.193 14.705 1.00 89.56 122 ASN A C 1
ATOM 970 O O . ASN A 1 122 ? -13.266 3.208 14.254 1.00 89.56 122 ASN A O 1
ATOM 974 N N . GLY A 1 123 ? -14.761 1.534 14.057 1.00 86.81 123 GLY A N 1
ATOM 975 C CA . GLY A 1 123 ? -15.394 2.010 12.822 1.00 86.81 123 GLY A CA 1
ATOM 976 C C . GLY A 1 123 ? -14.805 1.507 11.500 1.00 86.81 123 GLY A C 1
ATOM 977 O O . GLY A 1 123 ? -15.422 1.747 10.479 1.00 86.81 123 GLY A O 1
ATOM 978 N N . THR A 1 124 ? -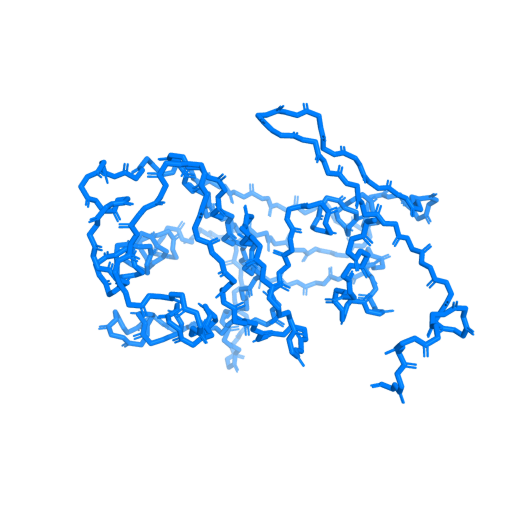13.674 0.788 11.484 1.00 93.00 124 THR A N 1
ATOM 979 C CA . THR A 1 124 ? -13.063 0.329 10.211 1.00 93.00 124 THR A CA 1
ATOM 980 C C . THR A 1 124 ? -13.485 -1.084 9.787 1.00 93.00 124 THR A C 1
ATOM 982 O O . THR A 1 124 ? -13.397 -1.446 8.619 1.00 93.00 124 THR A O 1
ATOM 985 N N . VAL A 1 125 ? -13.876 -1.952 10.727 1.00 95.12 125 VAL A N 1
ATOM 986 C CA . VAL A 1 125 ? -14.206 -3.353 10.400 1.00 95.12 125 VAL A CA 1
ATOM 987 C C . VAL A 1 125 ? -15.498 -3.403 9.584 1.00 95.12 125 VAL A C 1
ATOM 989 O O . VAL A 1 125 ? -16.531 -2.946 10.055 1.00 95.12 125 VAL A O 1
ATOM 992 N N . GLY A 1 126 ? -15.440 -4.019 8.403 1.00 94.94 126 GLY A N 1
ATOM 993 C CA . GLY A 1 126 ? -16.531 -4.055 7.428 1.00 94.94 126 GLY A CA 1
ATOM 994 C C . GLY A 1 126 ? -16.448 -2.963 6.359 1.00 94.94 126 GLY A C 1
ATOM 995 O O . GLY A 1 126 ? -17.057 -3.130 5.306 1.00 94.94 126 GLY A O 1
ATOM 996 N N . GLU A 1 127 ? -15.644 -1.924 6.577 1.00 97.06 127 GLU A N 1
ATOM 997 C CA . GLU A 1 127 ? -15.491 -0.795 5.657 1.00 97.06 127 GLU A CA 1
ATOM 998 C C . GLU A 1 127 ? -14.335 -1.007 4.674 1.00 97.06 127 GLU A C 1
ATOM 1000 O O . GLU A 1 127 ? -13.387 -1.755 4.953 1.00 97.06 127 GLU A O 1
ATOM 1005 N N . ASP A 1 128 ? -14.421 -0.352 3.513 1.00 97.75 128 ASP A N 1
ATOM 1006 C CA . ASP A 1 128 ? -13.374 -0.364 2.490 1.00 97.75 128 ASP A CA 1
ATOM 1007 C C . ASP A 1 128 ? -12.186 0.506 2.917 1.00 97.75 128 ASP A C 1
ATOM 1009 O O . ASP A 1 128 ? -12.266 1.733 2.969 1.00 97.75 128 ASP A O 1
ATOM 1013 N N . VAL A 1 129 ? -11.048 -0.135 3.185 1.00 97.50 129 VAL A N 1
ATOM 1014 C CA . VAL A 1 129 ? -9.848 0.553 3.684 1.00 97.50 129 VAL A CA 1
ATOM 1015 C C . VAL A 1 129 ? -9.231 1.495 2.651 1.00 97.50 129 VAL A C 1
ATOM 1017 O O . VAL A 1 129 ? -8.526 2.431 3.024 1.00 97.50 129 VAL A O 1
ATOM 1020 N N . VAL A 1 130 ? -9.497 1.276 1.359 1.00 98.25 130 VAL A N 1
ATOM 1021 C CA . VAL A 1 130 ? -9.065 2.201 0.305 1.00 98.25 130 VAL A CA 1
ATOM 1022 C C . VAL A 1 130 ? -9.907 3.467 0.336 1.00 98.25 130 VAL A C 1
ATOM 1024 O O . VAL A 1 130 ? -9.360 4.559 0.185 1.00 98.25 130 VAL A O 1
ATOM 1027 N N . ALA A 1 131 ? -11.214 3.343 0.576 1.00 98.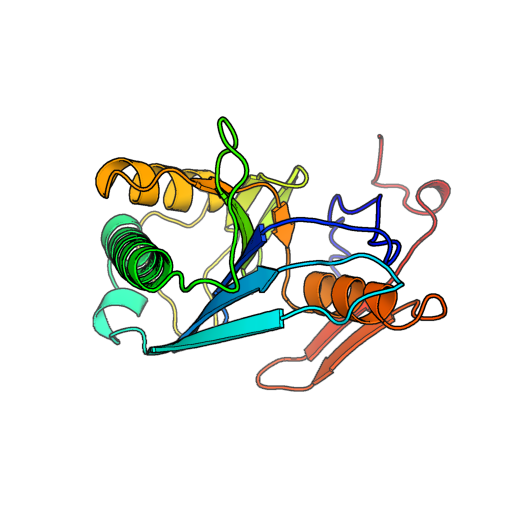06 131 ALA A N 1
ATOM 1028 C CA . ALA A 1 131 ? -12.104 4.491 0.711 1.00 98.06 131 ALA A CA 1
ATOM 1029 C C . ALA A 1 131 ? -11.771 5.314 1.965 1.00 98.06 131 ALA A C 1
ATOM 1031 O O . ALA A 1 131 ? -11.733 6.543 1.893 1.00 98.06 131 ALA A O 1
ATOM 1032 N N . GLU A 1 132 ? -11.451 4.653 3.081 1.00 98.25 132 GLU A N 1
ATOM 1033 C CA . GLU A 1 132 ? -11.004 5.311 4.317 1.00 98.25 132 GLU A CA 1
ATOM 1034 C C . GLU A 1 132 ? -9.726 6.136 4.097 1.00 98.25 132 GLU A C 1
ATOM 1036 O O . GLU A 1 132 ? -9.686 7.322 4.438 1.00 98.25 132 GLU A O 1
ATOM 1041 N N . LEU A 1 133 ? -8.706 5.540 3.463 1.00 98.50 133 LEU A N 1
ATOM 1042 C CA . LEU A 1 133 ? -7.461 6.237 3.135 1.00 98.50 133 LEU A CA 1
ATOM 1043 C C . LEU A 1 133 ? -7.692 7.370 2.127 1.00 98.50 133 LEU A C 1
ATOM 1045 O O . LEU A 1 133 ? -7.182 8.468 2.323 1.00 98.50 133 LEU A O 1
ATOM 1049 N N . SER A 1 134 ? -8.481 7.132 1.077 1.00 98.31 134 SER A N 1
ATOM 1050 C CA . SER A 1 134 ? -8.781 8.149 0.058 1.00 98.31 134 SER A CA 1
ATOM 1051 C C . SER A 1 134 ? -9.490 9.354 0.671 1.00 98.31 134 SER A C 1
ATOM 1053 O O . SER A 1 134 ? -9.079 10.487 0.448 1.00 98.31 134 SER A O 1
ATOM 1055 N N . SER A 1 135 ? -10.475 9.115 1.539 1.00 98.19 135 SER A N 1
ATOM 1056 C CA . SER A 1 135 ? -11.181 10.180 2.257 1.00 98.19 135 SER A CA 1
ATOM 1057 C C . SER A 1 135 ? -10.245 10.970 3.179 1.00 98.19 135 SER A C 1
ATOM 1059 O O . SER A 1 135 ? -10.420 12.174 3.351 1.00 98.19 135 SER A O 1
ATOM 1061 N N . ALA A 1 136 ? -9.262 10.310 3.798 1.00 98.44 136 ALA A N 1
ATOM 1062 C CA . ALA A 1 136 ? -8.253 10.985 4.610 1.00 98.44 136 ALA A CA 1
ATOM 1063 C C . ALA A 1 136 ? -7.309 11.845 3.760 1.00 98.44 136 ALA A C 1
ATOM 1065 O O . ALA A 1 136 ? -7.075 13.000 4.105 1.00 98.44 136 ALA A O 1
ATOM 1066 N N . MET A 1 137 ? -6.835 11.333 2.620 1.00 98.44 137 MET A N 1
ATOM 1067 C CA . MET A 1 137 ? -6.027 12.107 1.670 1.00 98.44 137 MET A CA 1
ATOM 1068 C C . MET A 1 137 ? -6.789 13.333 1.147 1.00 98.44 137 MET A C 1
ATOM 1070 O O . MET A 1 137 ? -6.231 14.426 1.117 1.00 98.44 137 MET A O 1
ATOM 1074 N N . GLU A 1 138 ? -8.081 13.193 0.835 1.00 98.00 138 GLU A N 1
ATOM 1075 C CA . GLU A 1 138 ? -8.943 14.313 0.433 1.00 98.00 138 GLU A CA 1
ATOM 1076 C C . GLU A 1 138 ? -9.071 15.380 1.529 1.00 98.00 138 GLU A C 1
ATOM 1078 O O . GLU A 1 138 ? -8.978 16.572 1.235 1.00 98.00 138 GLU A O 1
ATOM 1083 N N . ARG A 1 139 ? -9.237 14.980 2.800 1.00 97.88 139 ARG A N 1
ATOM 1084 C CA . ARG A 1 139 ? -9.278 15.920 3.938 1.00 97.88 139 ARG A CA 1
ATOM 1085 C C . ARG A 1 139 ? -7.968 16.688 4.122 1.00 97.88 139 ARG A C 1
ATOM 1087 O O . ARG A 1 139 ? -8.024 17.841 4.541 1.00 97.88 139 ARG A O 1
ATOM 1094 N N . GLN A 1 140 ? -6.829 16.067 3.809 1.00 96.75 140 GLN A N 1
ATOM 1095 C CA . GLN A 1 140 ? -5.518 16.729 3.814 1.00 96.75 140 GLN A CA 1
ATOM 1096 C C . GLN A 1 140 ? -5.257 17.553 2.541 1.00 96.75 140 GLN A C 1
ATOM 1098 O O . GLN A 1 140 ? -4.324 18.341 2.505 1.00 96.75 140 GLN A O 1
ATOM 1103 N N . GLY A 1 141 ? -6.075 17.413 1.492 1.00 96.44 141 GLY A N 1
ATOM 1104 C CA . GLY A 1 141 ? -5.835 18.070 0.203 1.00 96.44 141 GLY A CA 1
ATOM 1105 C C . GLY A 1 141 ? -4.716 17.426 -0.626 1.00 96.44 141 GLY A C 1
ATOM 1106 O O . GLY A 1 141 ? -4.175 18.068 -1.526 1.00 96.44 141 GLY A O 1
ATOM 1107 N N . LEU A 1 142 ? -4.373 16.165 -0.347 1.00 96.38 142 LEU A N 1
ATOM 1108 C CA . LEU A 1 142 ? -3.315 15.436 -1.037 1.00 96.38 142 LEU A CA 1
ATOM 1109 C C . LEU A 1 142 ? -3.802 14.894 -2.391 1.00 96.38 142 LEU A C 1
ATOM 1111 O O . LEU A 1 142 ? -4.660 14.014 -2.449 1.00 96.38 142 LEU A O 1
ATOM 1115 N N . ASP A 1 143 ? -3.200 15.373 -3.485 1.00 95.19 143 ASP A N 1
ATOM 1116 C CA . ASP A 1 143 ? -3.494 14.902 -4.844 1.00 95.19 143 ASP A CA 1
ATOM 1117 C C . ASP A 1 143 ? -2.805 13.558 -5.151 1.00 95.19 143 ASP A C 1
ATOM 1119 O O . ASP A 1 143 ? -1.704 13.489 -5.715 1.00 95.19 143 ASP A O 1
ATOM 1123 N N . MET A 1 144 ? -3.452 12.473 -4.723 1.00 96.75 144 MET A N 1
ATOM 1124 C CA . MET A 1 144 ? -2.961 11.107 -4.868 1.00 96.75 144 MET A CA 1
ATOM 1125 C C . MET A 1 144 ? -4.115 10.110 -5.013 1.00 96.75 144 MET A C 1
ATOM 1127 O O . MET A 1 144 ? -5.165 10.245 -4.389 1.00 96.75 144 MET A O 1
ATOM 1131 N N . LYS A 1 145 ? -3.908 9.068 -5.822 1.00 97.12 145 LYS A N 1
ATOM 1132 C CA . LYS A 1 145 ? -4.885 8.008 -6.074 1.00 97.12 145 LYS A CA 1
ATOM 1133 C C . LYS A 1 145 ? -4.343 6.651 -5.648 1.00 97.12 145 LYS A C 1
ATOM 1135 O O . LYS A 1 145 ? -3.286 6.232 -6.115 1.00 97.12 145 LYS A O 1
ATOM 1140 N N . VAL A 1 146 ? -5.113 5.916 -4.847 1.00 98.06 146 VAL A N 1
ATOM 1141 C CA . VAL A 1 146 ? -4.832 4.500 -4.573 1.00 98.06 146 VAL A CA 1
ATOM 1142 C C . VAL A 1 146 ? -5.175 3.673 -5.810 1.00 98.06 146 VAL A C 1
ATOM 1144 O O . VAL A 1 146 ? -6.328 3.637 -6.242 1.00 98.06 146 VAL A O 1
ATOM 1147 N N . THR A 1 147 ? -4.179 3.016 -6.399 1.00 96.88 147 THR A N 1
ATOM 1148 C CA . THR A 1 147 ? -4.346 2.212 -7.623 1.00 96.88 147 THR A CA 1
ATOM 1149 C C . THR A 1 147 ? -4.277 0.715 -7.368 1.00 96.88 147 THR A C 1
ATOM 1151 O O . THR A 1 147 ? -4.781 -0.062 -8.175 1.00 96.88 147 THR A O 1
ATOM 1154 N N . ALA A 1 148 ? -3.726 0.307 -6.225 1.00 96.69 148 ALA A N 1
ATOM 1155 C CA . ALA A 1 148 ? -3.716 -1.081 -5.798 1.00 96.69 148 ALA A CA 1
ATOM 1156 C C . ALA A 1 148 ? -3.798 -1.191 -4.273 1.00 96.69 148 ALA A C 1
ATOM 1158 O O . ALA A 1 148 ? -3.126 -0.460 -3.551 1.00 96.69 148 ALA A O 1
ATOM 1159 N N . LEU A 1 149 ? -4.593 -2.142 -3.800 1.00 96.88 149 LEU A N 1
ATOM 1160 C CA . LEU A 1 149 ? -4.604 -2.666 -2.446 1.00 96.88 149 LEU A CA 1
ATOM 1161 C C . LEU A 1 149 ? -3.969 -4.052 -2.497 1.00 96.88 149 LEU A C 1
ATOM 1163 O O . LEU A 1 149 ? -4.454 -4.941 -3.197 1.00 96.88 149 LEU A O 1
ATOM 1167 N N . VAL A 1 150 ? -2.886 -4.252 -1.757 1.00 94.25 150 VAL A N 1
ATOM 1168 C CA . VAL A 1 150 ? -2.169 -5.528 -1.738 1.00 94.25 150 VAL A CA 1
ATOM 1169 C C . VAL A 1 150 ? -1.894 -5.982 -0.314 1.00 94.25 150 VAL A C 1
ATOM 1171 O O . VAL A 1 150 ? -1.741 -5.191 0.614 1.00 94.25 150 VAL A O 1
ATOM 1174 N N . ASN A 1 151 ? -1.810 -7.294 -0.129 1.00 90.38 151 ASN A N 1
ATOM 1175 C CA . ASN A 1 151 ? -1.214 -7.866 1.070 1.00 90.38 151 ASN A CA 1
ATOM 1176 C C . ASN A 1 151 ? 0.326 -7.827 0.952 1.00 90.38 151 ASN A C 1
ATOM 1178 O O . ASN A 1 151 ? 0.850 -7.998 -0.149 1.00 90.38 151 ASN A O 1
ATOM 1182 N N . ASP A 1 152 ? 1.049 -7.684 2.071 1.00 89.88 152 ASP A N 1
ATOM 1183 C CA . ASP A 1 152 ? 2.527 -7.700 2.127 1.00 89.88 152 ASP A CA 1
ATOM 1184 C C . ASP A 1 152 ? 3.178 -8.815 1.307 1.00 89.88 152 ASP A C 1
ATOM 1186 O O . ASP A 1 152 ? 4.169 -8.598 0.610 1.00 89.88 152 ASP A O 1
ATOM 1190 N N . THR A 1 153 ? 2.616 -10.016 1.356 1.00 90.69 153 THR A N 1
ATOM 1191 C CA . THR A 1 153 ? 3.202 -11.177 0.691 1.00 90.69 153 THR A CA 1
ATOM 1192 C C . THR A 1 153 ? 2.966 -11.140 -0.821 1.00 90.69 153 THR A C 1
ATOM 1194 O O . THR A 1 153 ? 3.822 -11.583 -1.582 1.00 90.69 153 THR A O 1
ATOM 1197 N N . VAL A 1 154 ? 1.857 -10.540 -1.273 1.00 92.50 154 VAL A N 1
ATOM 1198 C CA . VAL A 1 154 ? 1.597 -10.269 -2.699 1.00 92.50 154 VAL A CA 1
ATOM 1199 C C . VAL A 1 15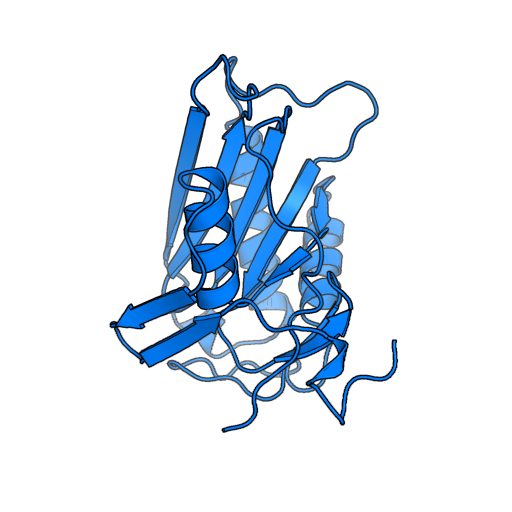4 ? 2.526 -9.167 -3.211 1.00 92.50 154 VAL A C 1
ATOM 1201 O O . VAL A 1 154 ? 3.112 -9.317 -4.277 1.00 92.50 154 VAL A O 1
ATOM 1204 N N . GLY A 1 155 ? 2.729 -8.099 -2.433 1.00 92.38 155 GLY A N 1
ATOM 1205 C CA . GLY A 1 155 ? 3.705 -7.053 -2.761 1.00 92.38 155 GLY A CA 1
ATOM 1206 C C . GLY A 1 155 ? 5.138 -7.593 -2.836 1.00 92.38 155 GLY A C 1
ATOM 1207 O O . GLY A 1 155 ? 5.883 -7.260 -3.754 1.00 92.38 155 GLY A O 1
ATOM 1208 N N . THR A 1 156 ? 5.498 -8.504 -1.927 1.00 92.12 156 THR A N 1
ATOM 1209 C CA . THR A 1 156 ? 6.792 -9.210 -1.937 1.00 92.12 156 THR A CA 1
ATOM 1210 C C . THR A 1 156 ? 6.956 -10.060 -3.197 1.00 92.12 156 THR A C 1
ATOM 1212 O O . THR A 1 156 ? 8.024 -10.047 -3.805 1.00 92.12 156 THR A O 1
ATOM 1215 N N . LEU A 1 157 ? 5.899 -10.763 -3.620 1.00 94.25 157 LEU A N 1
ATOM 1216 C CA . LEU A 1 157 ? 5.889 -11.519 -4.872 1.00 94.25 157 LEU A CA 1
ATOM 1217 C C . LEU A 1 157 ? 6.098 -10.598 -6.080 1.00 94.25 157 LEU A C 1
ATOM 1219 O O . LEU A 1 157 ? 6.981 -10.855 -6.890 1.00 94.25 157 LEU A O 1
ATOM 1223 N N . ALA A 1 158 ? 5.334 -9.508 -6.172 1.00 92.81 158 ALA A N 1
ATOM 1224 C CA . ALA A 1 158 ? 5.422 -8.562 -7.283 1.00 92.81 158 ALA A CA 1
ATOM 1225 C C . ALA A 1 158 ? 6.803 -7.891 -7.374 1.00 92.81 158 ALA A C 1
ATOM 1227 O O . ALA A 1 158 ? 7.368 -7.799 -8.461 1.00 92.81 158 ALA A O 1
ATOM 1228 N N . GLY A 1 159 ? 7.378 -7.476 -6.240 1.00 90.94 159 GLY A N 1
ATOM 1229 C CA . GLY A 1 159 ? 8.730 -6.914 -6.192 1.00 90.94 159 GLY A CA 1
ATOM 1230 C C . GLY A 1 159 ? 9.816 -7.931 -6.552 1.00 90.94 159 GLY A C 1
ATOM 1231 O O . GLY A 1 159 ? 10.788 -7.578 -7.215 1.00 90.94 159 GLY A O 1
ATOM 1232 N N . GLY A 1 160 ? 9.634 -9.198 -6.162 1.00 91.25 160 GLY A N 1
ATOM 1233 C CA . GLY A 1 160 ? 10.501 -10.297 -6.587 1.00 91.25 160 GLY A CA 1
ATOM 1234 C C . GLY A 1 160 ? 10.466 -10.497 -8.101 1.00 91.25 160 GLY A C 1
ATOM 1235 O O . GLY A 1 160 ? 11.520 -10.530 -8.723 1.00 91.25 160 GLY A O 1
ATOM 1236 N N . ILE A 1 161 ? 9.267 -10.536 -8.689 1.00 91.81 161 ILE A N 1
ATOM 1237 C CA . ILE A 1 161 ? 9.068 -10.714 -10.136 1.00 91.81 161 ILE A CA 1
ATOM 1238 C C . ILE A 1 161 ? 9.641 -9.547 -10.941 1.00 91.81 161 ILE A C 1
ATOM 1240 O O . ILE A 1 161 ? 10.275 -9.766 -11.966 1.00 91.81 161 ILE A O 1
ATOM 1244 N N . TYR A 1 162 ? 9.506 -8.314 -10.443 1.00 89.00 162 TYR A N 1
ATOM 1245 C CA . TYR A 1 162 ? 10.137 -7.145 -11.062 1.00 89.00 162 TYR A CA 1
ATOM 1246 C C . TYR A 1 162 ? 11.668 -7.285 -11.178 1.00 89.00 162 TYR A C 1
ATOM 1248 O O . TYR A 1 162 ? 12.270 -6.760 -12.113 1.00 89.00 162 TYR A O 1
ATOM 1256 N N . ALA A 1 163 ? 12.311 -7.975 -10.231 1.00 87.19 163 ALA A N 1
ATOM 1257 C CA . ALA A 1 163 ? 13.757 -8.194 -10.230 1.00 87.19 163 ALA A CA 1
ATOM 1258 C C . ALA A 1 163 ? 14.184 -9.484 -10.956 1.00 87.19 163 ALA A C 1
ATOM 1260 O O . ALA A 1 163 ? 15.275 -9.524 -11.526 1.00 87.19 163 ALA A O 1
ATOM 1261 N N . ASP A 1 164 ? 13.353 -10.526 -10.911 1.00 89.25 164 ASP A N 1
ATOM 1262 C CA . ASP A 1 164 ? 13.619 -11.852 -11.465 1.00 89.25 164 ASP A CA 1
ATOM 1263 C C . ASP A 1 164 ? 12.314 -12.516 -11.941 1.00 89.25 164 ASP A C 1
ATOM 1265 O O . ASP A 1 164 ? 11.443 -12.875 -11.145 1.00 89.25 164 ASP A O 1
ATOM 1269 N N . ASN A 1 165 ? 12.205 -12.726 -13.256 1.00 87.69 165 ASN A N 1
ATOM 1270 C CA . ASN A 1 165 ? 11.014 -13.289 -13.898 1.00 87.69 165 ASN A CA 1
ATOM 1271 C C . ASN A 1 165 ? 10.741 -14.762 -13.531 1.00 87.69 165 ASN A C 1
ATOM 1273 O O . ASN A 1 165 ? 9.649 -15.250 -13.818 1.00 87.69 165 ASN A O 1
ATOM 1277 N N . ASP A 1 166 ? 11.691 -15.470 -12.909 1.00 91.44 166 ASP A N 1
ATOM 1278 C CA . ASP A 1 166 ? 11.516 -16.869 -12.494 1.00 91.44 166 ASP A CA 1
ATOM 1279 C C . ASP A 1 166 ? 10.828 -17.005 -11.118 1.00 91.44 166 ASP A C 1
ATOM 1281 O O . ASP A 1 166 ? 10.549 -18.115 -10.648 1.00 91.44 166 ASP A O 1
ATOM 1285 N N . VAL A 1 167 ? 10.521 -15.890 -10.445 1.00 93.69 167 VAL A N 1
ATOM 1286 C CA . VAL A 1 167 ? 9.828 -15.893 -9.151 1.00 93.69 167 VAL A CA 1
ATOM 1287 C C . VAL A 1 167 ? 8.370 -16.347 -9.311 1.00 93.69 167 VAL A C 1
ATOM 1289 O O . VAL A 1 167 ? 7.557 -15.706 -9.968 1.00 93.69 167 VAL A O 1
ATOM 1292 N N . VAL A 1 168 ? 8.006 -17.437 -8.627 1.00 93.06 168 VAL A N 1
ATOM 1293 C CA . VAL A 1 168 ? 6.642 -18.012 -8.654 1.00 93.06 168 VAL A CA 1
ATOM 1294 C C . VAL A 1 168 ? 5.905 -17.932 -7.318 1.00 93.06 168 VAL A C 1
ATOM 1296 O O . VAL A 1 168 ? 4.688 -18.117 -7.263 1.00 93.06 168 VAL A O 1
ATOM 1299 N N . ALA A 1 169 ? 6.631 -17.680 -6.228 1.00 95.81 169 ALA A N 1
ATOM 1300 C CA . ALA A 1 169 ? 6.089 -17.608 -4.879 1.00 95.81 169 ALA A CA 1
ATOM 1301 C C . ALA A 1 169 ? 6.923 -16.683 -3.985 1.00 95.81 169 ALA A C 1
ATOM 1303 O O . ALA A 1 169 ? 8.130 -16.541 -4.163 1.00 95.81 169 ALA A O 1
ATOM 1304 N N . ALA A 1 170 ? 6.271 -16.106 -2.981 1.00 95.75 170 ALA A N 1
ATOM 1305 C CA . ALA A 1 170 ? 6.882 -15.322 -1.921 1.00 95.75 170 ALA A CA 1
ATOM 1306 C C . ALA A 1 170 ? 6.411 -15.834 -0.561 1.00 95.75 170 ALA A C 1
ATOM 1308 O O . ALA A 1 170 ? 5.259 -16.246 -0.397 1.00 95.75 170 ALA A O 1
ATOM 1309 N N . VAL A 1 171 ? 7.306 -15.790 0.425 1.00 94.50 171 VAL A N 1
ATOM 1310 C CA . VAL A 1 171 ? 7.033 -16.235 1.794 1.00 94.50 171 VAL A CA 1
ATOM 1311 C C . VAL A 1 171 ? 7.542 -15.184 2.769 1.00 94.50 171 VAL A C 1
ATOM 1313 O O . VAL A 1 171 ? 8.698 -14.776 2.701 1.00 94.50 171 VAL A O 1
ATOM 1316 N N . ILE A 1 172 ? 6.687 -14.784 3.707 1.00 88.44 172 ILE A N 1
ATOM 1317 C CA . ILE A 1 172 ? 7.061 -13.947 4.847 1.00 88.44 172 ILE A CA 1
ATOM 1318 C C . ILE A 1 172 ? 7.304 -14.847 6.057 1.00 88.44 172 ILE A C 1
ATOM 1320 O O . ILE A 1 172 ? 6.432 -15.627 6.445 1.00 88.44 172 ILE A O 1
ATOM 1324 N N . LEU A 1 173 ? 8.483 -14.714 6.666 1.00 89.06 173 LEU A N 1
ATOM 1325 C CA . LEU A 1 173 ? 8.876 -15.374 7.914 1.00 89.06 173 LEU A CA 1
ATOM 1326 C C . LEU A 1 173 ? 9.263 -14.303 8.947 1.00 89.06 173 LEU A C 1
ATOM 1328 O O . LEU A 1 173 ? 10.435 -13.965 9.087 1.00 89.06 173 LEU A O 1
ATOM 1332 N N . GLY A 1 174 ? 8.272 -13.739 9.643 1.00 80.38 174 GLY A N 1
ATOM 1333 C CA . GLY A 1 174 ? 8.469 -12.664 10.624 1.00 80.38 174 GLY A CA 1
ATOM 1334 C C . GLY A 1 174 ? 7.547 -12.800 11.837 1.00 80.38 174 GLY A C 1
ATOM 1335 O O . GLY A 1 174 ? 7.301 -13.905 12.313 1.00 80.38 174 GLY A O 1
ATOM 1336 N N . THR A 1 175 ? 6.994 -11.680 12.324 1.00 75.56 175 THR A N 1
ATOM 1337 C CA . THR A 1 175 ? 5.997 -11.657 13.422 1.00 75.56 175 THR A CA 1
ATOM 1338 C C . THR A 1 175 ? 4.795 -12.571 13.143 1.00 75.56 175 THR A C 1
ATOM 1340 O O . THR A 1 175 ? 4.155 -13.071 14.065 1.00 75.56 175 THR A O 1
ATOM 1343 N N . GLY A 1 176 ? 4.500 -12.810 11.864 1.00 77.38 176 GLY A N 1
ATOM 1344 C CA . GLY A 1 176 ? 3.647 -13.895 11.396 1.00 77.38 176 GLY A CA 1
ATOM 1345 C C . GLY A 1 176 ? 4.270 -14.605 10.192 1.00 77.38 176 GLY A C 1
ATOM 1346 O O . GLY A 1 176 ? 5.320 -14.202 9.686 1.00 77.38 176 GLY A O 1
ATOM 1347 N N . THR A 1 177 ? 3.590 -15.648 9.719 1.00 84.81 177 THR A N 1
ATOM 1348 C CA . THR A 1 177 ? 3.950 -16.376 8.497 1.00 84.81 177 THR A CA 1
ATOM 1349 C C . THR A 1 177 ? 2.826 -16.274 7.480 1.00 84.81 177 THR A C 1
ATOM 1351 O O . THR A 1 177 ? 1.664 -16.508 7.821 1.00 84.81 177 THR A O 1
ATOM 1354 N N . ASN A 1 178 ? 3.173 -15.952 6.236 1.00 88.06 178 ASN A N 1
ATOM 1355 C CA . ASN A 1 178 ? 2.241 -15.916 5.114 1.00 88.06 178 ASN A CA 1
ATOM 1356 C C . ASN A 1 178 ? 2.957 -16.303 3.811 1.00 88.06 178 ASN A C 1
ATOM 1358 O O . ASN A 1 178 ? 4.183 -16.225 3.732 1.00 88.06 178 ASN A O 1
ATOM 1362 N N . ALA A 1 179 ? 2.198 -16.744 2.809 1.00 92.50 179 ALA A N 1
ATOM 1363 C CA . ALA A 1 179 ? 2.711 -17.103 1.491 1.00 92.50 179 ALA A CA 1
ATOM 1364 C C . ALA A 1 179 ? 1.759 -16.613 0.390 1.00 92.50 179 ALA A C 1
ATOM 1366 O O . ALA A 1 179 ? 0.538 -16.686 0.543 1.00 92.50 179 ALA A O 1
ATOM 1367 N N . ALA A 1 180 ? 2.325 -16.149 -0.721 1.00 93.88 180 ALA A N 1
ATOM 1368 C CA . ALA A 1 180 ? 1.621 -15.798 -1.950 1.00 93.88 180 ALA A CA 1
ATOM 1369 C C . ALA A 1 180 ? 2.317 -16.492 -3.122 1.00 93.88 180 ALA A C 1
ATOM 1371 O O . ALA A 1 180 ? 3.526 -16.707 -3.080 1.00 93.88 180 ALA A O 1
ATOM 1372 N N . TYR A 1 181 ? 1.565 -16.869 -4.149 1.00 95.12 181 TYR A N 1
ATOM 1373 C CA . TYR A 1 181 ? 2.103 -17.566 -5.312 1.00 95.12 181 TYR A CA 1
ATOM 1374 C C . TYR A 1 181 ? 1.243 -17.297 -6.545 1.00 95.12 181 TYR A C 1
ATOM 1376 O O . TYR A 1 181 ? 0.085 -16.892 -6.417 1.00 95.12 181 TYR A O 1
ATOM 1384 N N . VAL A 1 182 ? 1.824 -17.516 -7.722 1.00 93.75 182 VAL A N 1
ATOM 1385 C CA . VAL A 1 182 ? 1.121 -17.427 -9.004 1.00 93.75 182 VAL A CA 1
ATOM 1386 C C . VAL A 1 182 ? 0.375 -18.737 -9.258 1.00 93.75 182 VAL A C 1
ATOM 1388 O O . VAL A 1 182 ? 0.966 -19.813 -9.206 1.00 93.75 182 VAL A O 1
ATOM 1391 N N . GLU A 1 183 ? -0.923 -18.646 -9.541 1.00 94.31 183 GLU A N 1
ATOM 1392 C CA . GLU A 1 183 ? -1.797 -19.791 -9.819 1.00 94.31 183 GLU A CA 1
ATOM 1393 C C . GLU A 1 183 ? -2.504 -19.608 -11.165 1.00 94.31 183 GLU A C 1
ATOM 1395 O O . GLU A 1 183 ? -2.816 -18.488 -11.574 1.00 94.31 183 GLU A O 1
ATOM 1400 N N . HIS A 1 184 ? -2.805 -20.712 -11.847 1.00 91.75 184 HIS A N 1
ATOM 1401 C CA . HIS A 1 184 ? -3.586 -20.667 -13.077 1.00 91.75 184 HIS A CA 1
ATOM 1402 C C . HIS A 1 184 ? -5.065 -20.392 -12.771 1.00 91.75 184 HIS A C 1
ATOM 1404 O O . HIS A 1 184 ? -5.733 -21.182 -12.117 1.00 91.75 184 HIS A O 1
ATOM 1410 N N . ALA A 1 185 ? -5.630 -19.300 -13.293 1.00 89.25 185 ALA A N 1
ATOM 1411 C CA . ALA A 1 185 ? -7.005 -18.893 -12.972 1.00 89.25 185 ALA A CA 1
ATOM 1412 C C . ALA A 1 185 ? -8.067 -19.987 -13.226 1.00 89.25 185 ALA A C 1
ATOM 1414 O O . ALA A 1 185 ? -9.037 -20.102 -12.478 1.00 89.25 185 ALA A O 1
ATOM 1415 N N . ASN A 1 186 ? -7.869 -20.832 -14.244 1.00 89.69 186 ASN A N 1
ATOM 1416 C CA . ASN A 1 186 ? -8.776 -21.933 -14.585 1.00 89.69 186 ASN A CA 1
ATOM 1417 C C . ASN A 1 186 ? -8.775 -23.093 -13.568 1.00 89.69 186 ASN A C 1
ATOM 1419 O O . ASN A 1 186 ? -9.647 -23.959 -13.647 1.00 89.69 186 ASN A O 1
ATOM 1423 N N . THR A 1 187 ? -7.836 -23.124 -12.618 1.00 90.50 187 THR A N 1
ATOM 1424 C CA . THR A 1 187 ? -7.782 -24.127 -11.544 1.00 90.50 187 THR A CA 1
ATOM 1425 C C . THR A 1 187 ? -8.446 -23.645 -10.254 1.00 90.50 187 THR A C 1
ATOM 1427 O O . THR A 1 187 ? -8.557 -24.433 -9.316 1.00 90.50 187 THR A O 1
ATOM 1430 N N . ILE A 1 188 ? -8.934 -22.396 -10.197 1.00 90.81 188 ILE A N 1
ATOM 1431 C CA . ILE A 1 188 ? -9.560 -21.788 -9.015 1.00 90.81 188 ILE A CA 1
ATOM 1432 C C . ILE A 1 188 ? -11.095 -21.877 -9.142 1.00 90.81 188 ILE A C 1
ATOM 1434 O O . ILE A 1 188 ? -11.711 -20.996 -9.735 1.00 90.81 188 ILE A O 1
ATOM 1438 N N . PRO A 1 189 ? -11.783 -22.873 -8.540 1.00 89.62 189 PRO A N 1
ATOM 1439 C CA . PRO A 1 189 ? -13.201 -23.128 -8.838 1.00 89.62 189 PRO A CA 1
ATOM 1440 C C . PRO A 1 189 ? -14.156 -22.049 -8.311 1.00 89.62 189 PRO A C 1
ATOM 1442 O O . PRO A 1 189 ? -15.299 -21.958 -8.744 1.00 89.62 189 PRO A O 1
ATOM 1445 N N . LYS A 1 190 ? -13.690 -21.258 -7.337 1.00 87.31 190 LYS A N 1
ATOM 1446 C CA . LYS A 1 190 ? -14.428 -20.142 -6.730 1.00 87.31 190 LYS A CA 1
ATOM 1447 C C . LYS A 1 190 ? -14.241 -18.811 -7.466 1.00 87.31 190 LYS A C 1
ATOM 1449 O O . LYS A 1 190 ? -14.820 -17.815 -7.045 1.00 87.31 190 LYS A O 1
ATOM 1454 N N . TRP A 1 191 ? -13.367 -18.774 -8.471 1.00 81.88 191 TRP A N 1
ATOM 1455 C CA . TRP A 1 191 ? -13.134 -17.596 -9.294 1.00 81.88 191 TRP A CA 1
ATOM 1456 C C . TRP A 1 191 ? -14.028 -17.664 -10.531 1.00 81.88 191 TRP A C 1
ATOM 1458 O O . TRP A 1 191 ? -14.115 -18.710 -11.175 1.00 81.88 191 TRP A O 1
ATOM 1468 N N . HIS A 1 192 ? -14.723 -16.569 -10.838 1.00 75.56 192 HIS A N 1
ATOM 1469 C CA . HIS A 1 192 ? -15.726 -16.537 -11.909 1.00 75.56 192 HIS A CA 1
ATOM 1470 C C . HIS A 1 192 ? -15.478 -15.467 -12.980 1.00 75.56 192 HIS A C 1
ATOM 1472 O O . HIS A 1 192 ? -16.267 -15.400 -13.922 1.00 75.56 192 HIS A O 1
ATOM 1478 N N . GLY A 1 193 ? -14.392 -14.692 -12.887 1.00 58.12 193 GLY A N 1
ATOM 1479 C CA . GLY A 1 193 ? -14.041 -13.681 -13.888 1.00 58.12 193 GLY A CA 1
ATOM 1480 C C . GLY A 1 193 ? -13.458 -12.428 -13.280 1.00 58.12 193 GLY A C 1
ATOM 1481 O O . GLY A 1 193 ? -14.117 -11.873 -12.374 1.00 58.12 193 GLY A O 1
#

Nearest PDB structures (foldseek):
  5zqt-assembly1_A  TM=9.673E-01  e=6.821E-32  Oryza sativa Japonica Group
  6jj7-assembly2_C  TM=9.705E-01  e=1.365E-31  Oryza sativa Japonica Group
  4qs9-assembly1_A  TM=9.640E-01  e=2.179E-28  Arabidopsis thaliana
  4qs7-assembly1_A  TM=9.630E-01  e=4.643E-28  Arabidopsis thaliana
  4qs8-assembly1_A  TM=9.437E-01  e=4.492E-27  Arabidopsis thaliana

Secondary structure (DSSP, 8-state):
---------S---S--EEEEEEEEE-SSEEEEEEEEEE-TTSPPEEEEEEEEPPTTGGGSBHHHHHHHHHHHHHHHHHT--TT--PPTT-PEEEEEEE-S-EEEEETTEEEE----TT---BT-TTSBHHHHHHHHHHHHT--EEEEEEE-HHHHHHHHHHHH-TT--EEEEESSSEEEEE---GGG-TT---

InterPro domains:
  IPR001312 Hexokinase [PS51748] (1-193)
  IPR001312 Hexokinase [PTHR19443] (1-193)
  IPR019807 Hexokinase, binding site [PS00378] (94-119)
  IPR022672 Hexokinase, N-terminal [PF00349] (1-162)
  IPR043129 ATPase, nucleotide binding domain [SSF53067] (1-165)
  IPR043129 ATPase, nucleotide binding domain [SSF53067] (166-193)

Foldseek 3Di:
DCQADQQCPDFDDQQDAAKAWEWADAEQKIKIKIWGRDGPVDDIDMDMDIGGHDLCLLAEALLSVLLVVLVVNVVVVVPDDPSHDDDPPDFHEYAYADAADWRAPHQQWTAGCDDDRSRNHPDRHRHINSVSNVVSNVVVVHRYHYPGYGHPQVVVQRVVCSVPVVRFKGWDDDPDTDIDGDDDQVVDPPDDD

Solvent-accessible surface area (backbone atoms only — not comparable to full-atom values): 10960 Å² total; per-residue (Å²): 133,86,80,79,74,64,65,76,87,78,72,60,84,36,66,54,70,45,49,40,35,37,39,40,45,67,60,68,40,33,34,47,36,41,36,28,38,52,20,81,89,35,80,65,50,74,52,72,50,80,45,75,56,60,72,65,45,36,54,31,39,44,63,59,37,30,39,51,52,30,51,54,50,46,57,57,59,74,64,65,50,96,83,55,60,78,60,88,98,59,73,44,40,27,37,38,29,43,55,55,57,59,54,60,79,44,36,51,35,29,24,29,69,46,77,57,89,83,39,52,50,47,83,40,66,69,36,43,55,47,57,50,42,50,55,22,21,56,74,71,67,44,76,62,42,74,66,30,46,37,42,55,34,50,50,49,31,39,57,42,26,40,76,36,82,84,58,55,61,24,73,43,87,63,103,57,75,51,72,32,66,78,75,65,71,93,75,40,90,90,62,90,128

Mean predicted aligned error: 4.23 Å

Organism: Triticum aestivum (NCBI:txid4565)

pLDDT: mean 92.7, std 5.72, range [58.12, 98.62]

Sequence (193 aa):
LKMLVSYVDNLPTGDEHGLFYALDLGGTNFRVLRVQLGGKEKRAVQQYEEVPIPPHLMVGTSTELFDFIAAELERFVETEGDDFHLPEGRHRELGFTFSFPVHQTSISSGTLVKWTKGFCINGTVGEDVVAELSSAMERQGLDMKVTALVNDTVGTLAGGIYADNDVVAAVILGTGTNAAYVEHANTIPKWHG